Protein AF-A0A9N9HZY5-F1 (afdb_monomer_lite)

Organism: NCBI:txid60492

Sequence (186 aa):
MAAKTTESAATIAALHLKQPERAAEMYKKASDLYLANMSPDRAGEMLEKEPVNVDNAIELYMAACSLFEYEDRGRHAFVQSEESAIASALLDAFEQGDQDLLTQTVRKQTVIFLDNEIAKLARGLQVPGAISQLPTAQSNTSNNEDNYIIPYHVDEQRPLPPEPTEASTSTFAPNQTEIEDEDDIC

Structure (mmCIF, N/CA/C/O backbone):
data_AF-A0A9N9HZY5-F1
#
_entry.id   AF-A0A9N9HZY5-F1
#
loop_
_atom_site.group_PDB
_atom_site.id
_atom_site.type_symbol
_atom_site.label_atom_id
_atom_site.label_alt_id
_atom_site.label_comp_id
_atom_site.label_asym_id
_atom_site.label_entity_id
_atom_site.label_seq_id
_atom_site.pdbx_PDB_ins_code
_atom_site.Cartn_x
_atom_site.Cartn_y
_atom_site.Cartn_z
_atom_site.occupancy
_atom_site.B_iso_or_equiv
_atom_site.auth_seq_id
_atom_site.auth_comp_id
_atom_site.auth_asym_id
_atom_site.auth_atom_id
_atom_site.pdbx_PDB_model_num
ATOM 1 N N . MET A 1 1 ? 22.474 20.157 -28.950 1.00 63.72 1 MET A N 1
ATOM 2 C CA . MET A 1 1 ? 22.630 19.611 -30.324 1.00 63.72 1 MET A CA 1
ATOM 3 C C . MET A 1 1 ? 23.202 18.192 -30.348 1.00 63.72 1 MET A C 1
ATOM 5 O O . MET A 1 1 ? 22.844 17.459 -31.258 1.00 63.72 1 MET A O 1
ATOM 9 N N . ALA A 1 2 ? 23.987 17.773 -29.345 1.00 80.12 2 ALA A N 1
ATOM 10 C CA . ALA A 1 2 ? 24.558 16.423 -29.269 1.00 80.12 2 ALA A CA 1
ATOM 11 C C . ALA A 1 2 ? 23.519 15.275 -29.295 1.00 80.12 2 ALA A C 1
ATOM 13 O O . ALA A 1 2 ? 23.706 14.319 -30.039 1.00 80.12 2 ALA A O 1
ATOM 14 N N . ALA A 1 3 ? 22.397 15.394 -28.568 1.00 84.94 3 ALA A N 1
ATOM 15 C CA . ALA A 1 3 ? 21.362 14.346 -28.510 1.00 84.94 3 ALA A CA 1
ATOM 16 C C . ALA A 1 3 ? 20.720 14.040 -29.881 1.00 84.94 3 ALA A C 1
ATOM 18 O O . ALA A 1 3 ? 20.566 12.888 -30.277 1.00 84.94 3 ALA A O 1
ATOM 19 N N . LYS A 1 4 ? 20.425 15.087 -30.664 1.00 88.19 4 LYS A N 1
ATOM 20 C CA . LYS A 1 4 ? 19.864 14.944 -32.018 1.00 88.19 4 LYS A CA 1
ATOM 21 C C . LYS A 1 4 ? 20.856 14.320 -32.999 1.00 88.19 4 LYS A C 1
ATOM 23 O O . LYS A 1 4 ? 20.458 13.572 -33.884 1.00 88.19 4 LYS A O 1
ATOM 28 N N . THR A 1 5 ? 22.149 14.623 -32.860 1.00 91.94 5 THR A N 1
ATOM 29 C CA . THR A 1 5 ? 23.187 14.023 -33.712 1.00 91.94 5 THR A CA 1
ATOM 30 C C . THR A 1 5 ? 23.442 12.558 -33.372 1.00 91.94 5 THR A C 1
ATOM 32 O O . THR A 1 5 ? 23.719 11.767 -34.266 1.00 91.94 5 THR A O 1
ATOM 35 N N . THR A 1 6 ? 23.327 12.171 -32.098 1.00 90.81 6 THR A N 1
ATOM 36 C CA . THR A 1 6 ? 23.421 10.760 -31.698 1.00 90.81 6 THR A CA 1
ATOM 37 C C . THR A 1 6 ? 22.196 9.972 -32.150 1.00 90.81 6 THR A C 1
ATOM 39 O O . THR A 1 6 ? 22.348 8.858 -32.633 1.00 90.81 6 THR A O 1
ATOM 42 N N . GLU A 1 7 ? 21.004 10.571 -32.098 1.00 89.06 7 GLU A N 1
ATOM 43 C CA . GLU A 1 7 ? 19.773 9.993 -32.655 1.00 89.06 7 GLU A CA 1
ATOM 44 C C . GLU A 1 7 ? 19.878 9.762 -34.174 1.00 89.06 7 GLU A C 1
ATOM 46 O O . GLU A 1 7 ? 19.563 8.676 -34.670 1.00 89.06 7 GLU A O 1
ATOM 51 N N . SER A 1 8 ? 20.368 10.746 -34.936 1.00 90.88 8 SER A N 1
ATOM 52 C CA . SER A 1 8 ? 20.549 10.571 -36.382 1.00 90.88 8 SER A CA 1
ATOM 53 C C . SER A 1 8 ? 21.623 9.524 -36.705 1.00 90.88 8 SER A C 1
ATOM 55 O O . SER A 1 8 ? 21.445 8.722 -37.618 1.00 90.88 8 SER A O 1
ATOM 57 N N . ALA A 1 9 ? 22.702 9.453 -35.923 1.00 88.62 9 ALA A N 1
ATOM 58 C CA . ALA A 1 9 ? 23.701 8.397 -36.060 1.00 88.62 9 ALA A CA 1
ATOM 59 C C . ALA A 1 9 ? 23.121 7.004 -35.746 1.00 88.62 9 ALA A C 1
ATOM 61 O O . ALA A 1 9 ? 23.392 6.052 -36.483 1.00 88.62 9 ALA A O 1
ATOM 62 N N . ALA A 1 10 ? 22.278 6.893 -34.713 1.00 87.38 10 ALA A N 1
ATOM 63 C CA . ALA A 1 10 ? 21.588 5.658 -34.343 1.00 87.38 10 ALA A CA 1
ATOM 64 C C . ALA A 1 10 ? 20.668 5.162 -35.468 1.00 87.38 10 ALA A C 1
ATOM 66 O O . ALA A 1 10 ? 20.763 4.004 -35.877 1.00 87.38 10 ALA A O 1
ATOM 67 N N . THR A 1 11 ? 19.856 6.052 -36.051 1.00 88.25 11 THR A N 1
ATOM 68 C CA . THR A 1 11 ? 18.973 5.704 -37.184 1.00 88.25 11 THR A CA 1
ATOM 69 C C . THR A 1 11 ? 19.750 5.246 -38.422 1.00 88.25 11 THR A C 1
ATOM 71 O O . THR A 1 11 ? 19.358 4.273 -39.066 1.00 88.25 11 THR A O 1
ATOM 74 N N . ILE A 1 12 ? 20.885 5.882 -38.737 1.00 89.75 12 ILE A N 1
ATOM 75 C CA . ILE A 1 12 ? 21.756 5.461 -39.847 1.00 89.75 12 ILE A CA 1
ATOM 76 C C . ILE A 1 12 ? 22.362 4.078 -39.570 1.00 89.75 12 ILE A C 1
ATOM 78 O O . ILE A 1 12 ? 22.398 3.234 -40.468 1.00 89.75 12 ILE A O 1
ATOM 82 N N . ALA A 1 13 ? 22.811 3.816 -38.340 1.00 85.69 13 ALA A N 1
ATOM 83 C CA . ALA A 1 13 ? 23.369 2.517 -37.973 1.00 85.69 13 ALA A CA 1
ATOM 84 C C . ALA A 1 13 ? 22.329 1.388 -38.026 1.00 85.69 13 ALA A C 1
ATOM 86 O O . ALA A 1 13 ? 22.621 0.311 -38.557 1.00 85.69 13 ALA A O 1
ATOM 87 N N . ALA A 1 14 ? 21.110 1.660 -37.551 1.00 83.44 14 ALA A N 1
ATOM 88 C CA . ALA A 1 14 ? 20.002 0.713 -37.572 1.00 83.44 14 ALA A CA 1
ATOM 89 C C . ALA A 1 14 ? 19.552 0.385 -39.005 1.00 83.44 14 ALA A C 1
ATOM 91 O O . ALA A 1 14 ? 19.456 -0.785 -39.371 1.00 83.44 14 ALA A O 1
ATOM 92 N N . LEU A 1 15 ? 19.302 1.411 -39.830 1.00 83.69 15 LEU A N 1
ATOM 93 C CA . LEU A 1 15 ? 18.656 1.244 -41.138 1.00 83.69 15 LEU A CA 1
ATOM 94 C C . LEU A 1 15 ? 19.642 1.022 -42.288 1.00 83.69 15 LEU A C 1
ATOM 96 O O . LEU A 1 15 ? 19.413 0.165 -43.140 1.00 83.69 15 LEU A O 1
ATOM 100 N N . HIS A 1 16 ? 20.731 1.791 -42.342 1.00 82.81 16 HIS A N 1
ATOM 101 C CA . HIS A 1 16 ? 21.639 1.785 -43.494 1.00 82.81 16 HIS A CA 1
ATOM 102 C C . HIS A 1 16 ? 22.832 0.852 -43.305 1.00 82.81 16 HIS A C 1
ATOM 104 O O . HIS A 1 16 ? 23.290 0.247 -44.272 1.00 82.81 16 HIS A O 1
ATOM 1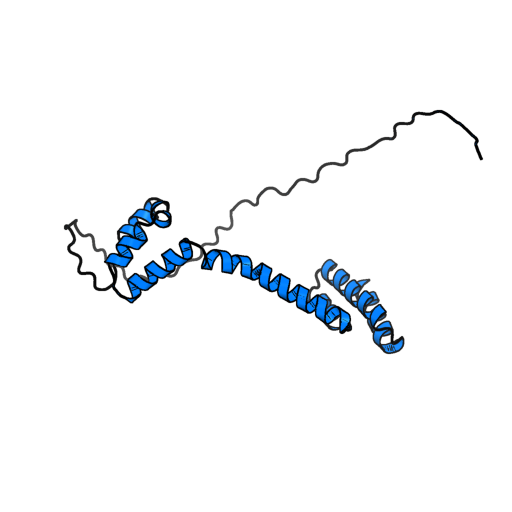10 N N . LEU A 1 17 ? 23.328 0.712 -42.072 1.00 84.19 17 LEU A N 1
ATOM 111 C CA . LEU A 1 17 ? 24.497 -0.125 -41.782 1.00 84.19 17 LEU A CA 1
ATOM 112 C C . LEU A 1 17 ? 24.131 -1.543 -41.328 1.00 84.19 17 LEU A C 1
ATOM 114 O O . LEU A 1 17 ? 25.027 -2.376 -41.223 1.00 84.19 17 LEU A O 1
ATOM 118 N N . LYS A 1 18 ? 22.840 -1.830 -41.089 1.00 81.56 18 LYS A N 1
ATOM 119 C CA . LYS A 1 18 ? 22.339 -3.120 -40.573 1.00 81.56 18 LYS A CA 1
ATOM 120 C C . LYS A 1 18 ? 23.093 -3.590 -39.322 1.00 81.56 18 LYS A C 1
ATOM 122 O O . LYS A 1 18 ? 23.330 -4.782 -39.145 1.00 81.56 18 LYS A O 1
ATOM 127 N N . GLN A 1 19 ? 23.482 -2.649 -38.464 1.00 83.94 19 GLN A N 1
ATOM 128 C CA . GLN A 1 19 ? 24.171 -2.914 -37.200 1.00 83.94 19 GLN A CA 1
ATOM 129 C C . GLN A 1 19 ? 23.226 -2.567 -36.042 1.00 83.94 19 GLN A C 1
ATOM 131 O O . GLN A 1 19 ? 23.363 -1.495 -35.449 1.00 83.94 19 GLN A O 1
ATOM 136 N N . PRO A 1 20 ? 22.243 -3.435 -35.731 1.00 78.31 20 PRO A N 1
ATOM 137 C CA . PRO A 1 20 ? 21.247 -3.151 -34.701 1.00 78.31 20 PRO A CA 1
ATOM 138 C C . PRO A 1 20 ? 21.877 -3.028 -33.309 1.00 78.31 20 PRO A C 1
ATOM 140 O O . PRO A 1 20 ? 21.515 -2.136 -32.556 1.00 78.31 20 PRO A O 1
ATOM 143 N N . GLU A 1 21 ? 22.886 -3.839 -32.994 1.00 81.12 21 GLU A N 1
ATOM 144 C CA . GLU A 1 21 ? 23.583 -3.799 -31.702 1.00 81.12 21 GLU A CA 1
ATOM 145 C C . GLU A 1 21 ? 24.270 -2.445 -31.456 1.00 81.12 21 GLU A C 1
ATOM 147 O O . GLU A 1 21 ? 24.091 -1.811 -30.419 1.00 81.12 21 GLU A O 1
ATOM 152 N N . ARG A 1 22 ? 24.971 -1.927 -32.469 1.00 83.62 22 ARG A N 1
ATOM 153 C CA . ARG A 1 22 ? 25.604 -0.604 -32.403 1.00 83.62 22 ARG A CA 1
ATOM 154 C C . ARG A 1 22 ? 24.580 0.533 -32.381 1.00 83.62 22 ARG A C 1
ATOM 156 O O . ARG A 1 22 ? 24.852 1.602 -31.838 1.00 83.62 22 ARG A O 1
ATOM 163 N N . ALA A 1 23 ? 23.409 0.326 -32.982 1.00 83.94 23 ALA A N 1
ATOM 164 C CA . ALA A 1 23 ? 22.312 1.278 -32.900 1.00 83.94 23 ALA A CA 1
ATOM 165 C C . ALA A 1 23 ? 21.699 1.321 -31.493 1.00 83.94 23 ALA A C 1
ATOM 167 O O . ALA A 1 23 ? 21.413 2.417 -31.022 1.00 83.94 23 ALA A O 1
ATOM 168 N N . ALA A 1 24 ? 21.569 0.179 -30.805 1.00 82.94 24 ALA A N 1
ATOM 169 C CA . ALA A 1 24 ? 21.079 0.104 -29.425 1.00 82.94 24 ALA A CA 1
ATOM 170 C C . ALA A 1 24 ? 21.912 0.973 -28.478 1.00 82.94 24 ALA A C 1
ATOM 172 O O . ALA A 1 24 ? 21.379 1.833 -27.779 1.00 82.94 24 ALA A O 1
ATOM 173 N N . GLU A 1 25 ? 23.238 0.830 -28.540 1.00 84.50 25 GLU A N 1
ATOM 174 C CA . GLU A 1 25 ? 24.161 1.629 -27.730 1.00 84.50 25 GLU A CA 1
ATOM 175 C C . GLU A 1 25 ? 24.014 3.135 -28.017 1.00 84.50 25 GLU A C 1
ATOM 177 O O . GLU A 1 25 ? 24.009 3.963 -27.102 1.00 84.50 25 GLU A O 1
ATOM 182 N N . MET A 1 26 ? 23.837 3.511 -29.288 1.00 88.12 26 MET A N 1
ATOM 183 C CA . MET A 1 26 ? 23.637 4.910 -29.669 1.00 88.12 26 MET A CA 1
ATOM 184 C C . MET A 1 26 ? 22.262 5.461 -29.267 1.00 88.12 26 MET A C 1
ATOM 186 O O . MET A 1 26 ? 22.186 6.633 -28.894 1.00 88.12 26 MET A O 1
ATOM 190 N N . TYR A 1 27 ? 21.202 4.649 -29.289 1.00 89.69 27 TYR A N 1
ATOM 191 C CA . TYR A 1 27 ? 19.874 5.032 -28.798 1.00 89.69 27 TYR A CA 1
ATOM 192 C C . TYR A 1 27 ? 19.860 5.220 -27.281 1.00 89.69 27 TYR A C 1
ATOM 194 O O . TYR A 1 27 ? 19.360 6.240 -26.804 1.00 89.69 27 TYR A O 1
ATOM 202 N N . LYS A 1 28 ? 20.505 4.321 -26.531 1.00 87.94 28 LYS A N 1
ATOM 203 C CA . LYS A 1 28 ? 20.687 4.460 -25.082 1.00 87.94 28 LYS A CA 1
ATOM 204 C C . LYS A 1 28 ? 21.456 5.736 -24.734 1.00 87.94 28 LYS A C 1
ATOM 206 O O . LYS A 1 28 ? 20.998 6.549 -23.937 1.00 87.94 28 LYS A O 1
ATOM 211 N N . LYS A 1 29 ? 22.562 5.995 -25.436 1.00 90.06 29 LYS A N 1
ATOM 212 C CA . LYS A 1 29 ? 23.344 7.228 -25.265 1.00 90.06 29 LYS A CA 1
ATOM 213 C C . LYS A 1 29 ? 22.559 8.491 -25.635 1.00 90.06 29 LYS A C 1
ATOM 215 O O . LYS A 1 29 ? 22.721 9.526 -24.992 1.00 90.06 29 LYS A O 1
ATOM 220 N N . ALA A 1 30 ? 21.719 8.437 -26.670 1.00 89.06 30 ALA A N 1
ATOM 221 C CA . ALA A 1 30 ? 20.833 9.545 -27.018 1.00 89.06 30 ALA A CA 1
ATOM 222 C C . ALA A 1 30 ? 19.778 9.784 -25.924 1.00 89.06 30 ALA A C 1
ATOM 224 O O . ALA A 1 30 ? 19.519 10.941 -25.593 1.00 89.06 30 ALA A O 1
ATOM 225 N N . SER A 1 31 ? 19.228 8.717 -25.333 1.00 86.12 31 SER A N 1
ATOM 226 C CA . SER A 1 31 ? 18.301 8.780 -24.197 1.00 86.12 31 SER A CA 1
ATOM 227 C C . SER A 1 31 ? 18.927 9.480 -22.986 1.00 86.12 31 SER A C 1
ATOM 229 O O . SER A 1 31 ? 18.376 10.473 -22.510 1.00 86.12 31 SER A O 1
ATOM 231 N N . ASP A 1 32 ? 20.135 9.080 -22.577 1.00 89.69 32 ASP A N 1
ATOM 232 C CA . ASP A 1 32 ? 20.859 9.707 -21.460 1.00 89.69 32 ASP A CA 1
ATOM 233 C C . ASP A 1 32 ? 21.106 11.205 -21.703 1.00 89.69 32 ASP A C 1
ATOM 235 O O . ASP A 1 32 ? 20.939 12.043 -20.814 1.00 89.69 32 ASP A O 1
ATOM 239 N N . LEU A 1 33 ? 21.449 11.573 -22.944 1.00 90.38 33 LEU A N 1
ATOM 240 C CA . LEU A 1 33 ? 21.617 12.972 -23.338 1.00 90.38 33 LEU A CA 1
ATOM 241 C C . LEU A 1 33 ? 20.293 13.749 -23.338 1.00 90.38 33 LEU A C 1
ATOM 243 O O . LEU A 1 33 ? 20.311 14.960 -23.118 1.00 90.38 33 LEU A O 1
ATOM 247 N N . TYR A 1 34 ? 19.156 13.108 -23.605 1.00 91.38 34 TYR A N 1
ATOM 248 C CA . TYR A 1 34 ? 17.842 13.746 -23.513 1.00 91.38 34 TYR A CA 1
ATOM 249 C C . TYR A 1 34 ? 17.378 13.905 -22.061 1.00 91.38 34 TYR A C 1
ATOM 251 O O . TYR A 1 34 ? 16.853 14.968 -21.724 1.00 91.38 34 TYR A O 1
ATOM 259 N N . LEU A 1 35 ? 17.664 12.936 -21.186 1.00 88.06 35 LEU A N 1
ATOM 260 C CA . LEU A 1 35 ? 17.449 13.056 -19.740 1.00 88.06 35 LEU A CA 1
ATOM 261 C C . LEU A 1 35 ? 18.284 14.197 -19.145 1.00 88.06 35 LEU A C 1
ATOM 263 O O . LEU A 1 35 ? 17.743 15.060 -18.455 1.00 88.06 35 LEU A O 1
ATOM 267 N N . ALA A 1 36 ? 19.571 14.275 -19.498 1.00 88.50 36 ALA A N 1
ATOM 268 C CA . ALA A 1 36 ? 20.461 15.358 -19.067 1.00 88.50 36 ALA A CA 1
ATOM 269 C C . ALA A 1 36 ? 20.025 16.744 -19.583 1.00 88.50 36 ALA A C 1
ATOM 271 O O . ALA A 1 36 ? 20.311 17.761 -18.956 1.00 88.50 36 ALA A O 1
ATOM 272 N N . ASN A 1 37 ? 19.312 16.794 -20.712 1.00 88.25 37 ASN A N 1
ATOM 273 C CA . ASN A 1 37 ? 18.770 18.025 -21.294 1.00 88.25 37 ASN A CA 1
ATOM 274 C C . ASN A 1 37 ? 17.302 18.292 -20.899 1.00 88.25 37 ASN A C 1
ATOM 276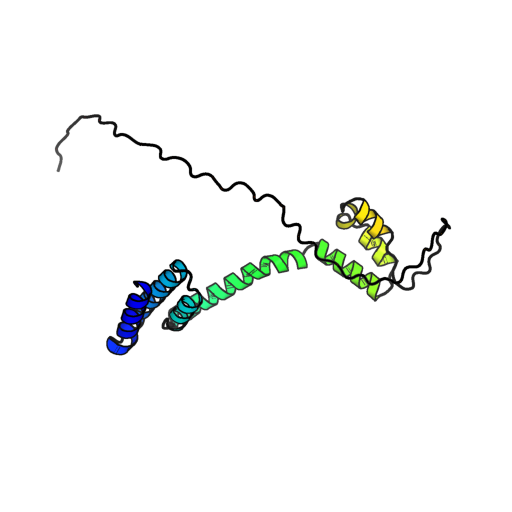 O O . ASN A 1 37 ? 16.643 19.092 -21.563 1.00 88.25 37 ASN A O 1
ATOM 280 N N . MET A 1 38 ? 16.785 17.640 -19.848 1.00 82.94 38 MET A N 1
ATOM 281 C CA . MET A 1 38 ? 15.415 17.814 -19.333 1.00 82.94 38 MET A CA 1
ATOM 282 C C . MET A 1 38 ? 14.305 17.542 -20.369 1.00 82.94 38 MET A C 1
ATOM 284 O O . MET A 1 38 ? 13.264 18.195 -20.368 1.00 82.94 38 MET A O 1
ATOM 288 N N . SER A 1 39 ? 14.507 16.569 -21.263 1.00 86.88 39 SER A N 1
ATOM 289 C CA . SER A 1 39 ? 13.499 16.125 -22.237 1.00 86.88 39 SER A CA 1
ATOM 290 C C . SER A 1 39 ? 13.201 14.625 -22.075 1.00 86.88 39 SER A C 1
ATOM 292 O O . SER A 1 39 ? 13.645 13.813 -22.891 1.00 86.88 39 SER A O 1
ATOM 294 N N . PRO A 1 40 ? 12.459 14.231 -21.022 1.00 83.94 40 PRO A N 1
ATOM 295 C CA . PRO A 1 40 ? 12.172 12.824 -20.730 1.00 83.94 40 PRO A CA 1
ATOM 296 C C . PRO A 1 40 ? 11.306 12.154 -21.807 1.00 83.94 40 PRO A C 1
ATOM 298 O O . PRO A 1 40 ? 11.523 10.987 -22.118 1.00 83.94 40 PRO A O 1
ATOM 301 N N . ASP A 1 41 ? 10.401 12.897 -22.452 1.00 86.94 41 ASP A N 1
ATOM 302 C CA . ASP A 1 41 ? 9.541 12.358 -23.517 1.00 86.94 41 ASP A CA 1
ATOM 303 C C . ASP A 1 41 ? 10.363 11.860 -24.716 1.00 86.94 41 ASP A C 1
ATOM 305 O O . ASP A 1 41 ? 10.124 10.781 -25.258 1.00 86.94 41 ASP A O 1
ATOM 309 N N . ARG A 1 42 ? 11.391 12.626 -25.111 1.00 87.00 42 ARG A N 1
ATOM 310 C CA . ARG A 1 42 ? 12.307 12.233 -26.191 1.00 87.00 42 ARG A CA 1
ATOM 311 C C . ARG A 1 42 ? 13.238 11.104 -25.776 1.00 87.00 42 ARG A C 1
ATOM 313 O O . ARG A 1 42 ? 13.587 10.291 -26.624 1.00 87.00 42 ARG A O 1
ATOM 320 N N . ALA A 1 43 ? 13.617 11.034 -24.502 1.00 85.12 43 ALA A N 1
ATOM 321 C CA . ALA A 1 43 ? 14.398 9.921 -23.974 1.00 85.12 43 ALA A CA 1
ATOM 322 C C . ALA A 1 43 ? 13.621 8.596 -24.071 1.00 85.12 43 ALA A C 1
ATOM 324 O O . ALA A 1 43 ? 14.155 7.608 -24.576 1.00 85.12 43 ALA A O 1
ATOM 325 N N . GLY A 1 44 ? 12.336 8.603 -23.696 1.00 82.56 44 GLY A N 1
ATOM 326 C CA . GLY A 1 44 ? 11.445 7.449 -23.841 1.00 82.56 44 GLY A CA 1
ATOM 327 C C . GLY A 1 44 ? 11.313 6.977 -25.291 1.00 82.56 44 GLY A C 1
ATOM 328 O O . GLY A 1 44 ? 11.479 5.792 -25.567 1.00 82.56 44 GLY A O 1
ATOM 329 N N . GLU A 1 45 ? 11.130 7.907 -26.235 1.00 85.50 45 GLU A N 1
ATOM 330 C CA . GLU A 1 45 ? 11.062 7.588 -27.672 1.00 85.50 45 GLU A CA 1
ATOM 331 C C . GLU A 1 45 ? 12.359 6.937 -28.197 1.00 85.50 45 GLU A C 1
ATOM 333 O O . GLU A 1 45 ? 12.323 6.121 -29.118 1.00 85.50 45 GLU A O 1
ATOM 338 N N . MET A 1 46 ? 13.525 7.294 -27.643 1.00 85.00 46 MET A N 1
ATOM 339 C CA . MET A 1 46 ? 14.799 6.672 -28.026 1.00 85.00 46 MET A CA 1
ATOM 340 C C . MET A 1 46 ? 14.956 5.265 -27.446 1.00 85.00 46 MET A C 1
ATOM 342 O O . MET A 1 46 ? 15.473 4.397 -28.142 1.00 85.00 46 MET A O 1
ATOM 346 N N . LEU A 1 47 ? 14.491 5.029 -26.214 1.00 82.56 47 LEU A N 1
ATOM 347 C CA . LEU A 1 47 ? 14.509 3.698 -25.593 1.00 82.56 47 LEU A CA 1
ATOM 348 C C . LEU A 1 47 ? 13.529 2.732 -26.270 1.00 82.56 47 LEU A C 1
ATOM 350 O O . LEU A 1 47 ? 13.843 1.559 -26.420 1.00 82.56 47 LEU A O 1
ATOM 354 N N . GLU A 1 48 ? 12.382 3.212 -26.756 1.00 83.06 48 GLU A N 1
ATOM 355 C CA . GLU A 1 48 ? 11.446 2.386 -27.539 1.00 83.06 48 GLU A CA 1
ATOM 356 C C . GLU A 1 48 ? 12.057 1.918 -28.872 1.00 83.06 48 GLU A C 1
ATOM 358 O O . GLU A 1 48 ? 11.756 0.833 -29.370 1.00 83.06 48 GLU A O 1
ATOM 363 N N . LYS A 1 49 ? 12.949 2.732 -29.448 1.00 82.88 49 LYS A N 1
ATOM 364 C CA . LYS A 1 49 ? 13.678 2.421 -30.686 1.00 82.88 49 LYS A CA 1
ATOM 365 C C . LYS A 1 49 ? 14.887 1.511 -30.461 1.00 82.88 49 LYS A C 1
ATOM 367 O O . LYS A 1 49 ? 15.507 1.094 -31.443 1.00 82.88 49 LYS A O 1
ATOM 372 N N . GLU A 1 50 ? 15.235 1.206 -29.210 1.00 79.56 50 GLU A N 1
ATOM 373 C CA . GLU A 1 50 ? 16.292 0.254 -28.892 1.00 79.56 50 GLU A CA 1
ATOM 374 C C . GLU A 1 50 ? 15.886 -1.138 -29.411 1.00 79.56 50 GLU A C 1
ATOM 376 O O . GLU A 1 50 ? 14.826 -1.654 -29.050 1.00 79.56 50 GLU A O 1
ATOM 381 N N . PRO A 1 51 ? 16.684 -1.769 -30.290 1.00 72.06 51 PRO A N 1
ATOM 382 C CA . PRO A 1 51 ? 16.370 -3.102 -30.766 1.00 72.06 51 PRO A CA 1
ATOM 383 C C . PRO A 1 51 ? 16.478 -4.083 -29.598 1.00 72.06 51 PRO A C 1
ATOM 385 O O . PRO A 1 51 ? 17.567 -4.386 -29.114 1.00 72.06 51 PRO A O 1
ATOM 388 N N . VAL A 1 52 ? 15.325 -4.582 -29.160 1.00 68.25 52 VAL A N 1
ATOM 389 C CA . VAL A 1 52 ? 15.219 -5.555 -28.073 1.00 68.25 52 VAL A CA 1
ATOM 390 C C . VAL A 1 52 ? 15.856 -6.868 -28.527 1.00 68.25 52 VAL A C 1
ATOM 392 O O . VAL A 1 52 ? 15.289 -7.609 -29.331 1.00 68.25 52 VAL A O 1
ATOM 395 N N . ASN A 1 53 ? 17.060 -7.149 -28.030 1.00 68.50 53 ASN A N 1
ATOM 396 C CA . ASN A 1 53 ? 17.677 -8.460 -28.173 1.00 68.50 53 ASN A CA 1
ATOM 397 C C . ASN A 1 53 ? 16.913 -9.455 -27.281 1.00 68.50 53 ASN A C 1
ATOM 399 O O . ASN A 1 53 ? 16.676 -9.176 -26.107 1.00 68.50 53 ASN A O 1
ATOM 403 N N . VAL A 1 54 ? 16.532 -10.610 -27.831 1.00 70.88 54 VAL A N 1
ATOM 404 C CA . VAL A 1 54 ? 15.869 -11.695 -27.087 1.00 70.88 54 VAL A CA 1
ATOM 405 C C . VAL A 1 54 ? 16.718 -12.144 -25.892 1.00 70.88 54 VAL A C 1
ATOM 407 O O . VAL A 1 54 ? 16.161 -12.444 -24.837 1.00 70.88 54 VAL A O 1
ATOM 410 N N . ASP A 1 55 ? 18.045 -12.101 -26.021 1.00 69.69 55 ASP A N 1
ATOM 411 C CA . ASP A 1 55 ? 18.979 -12.425 -24.939 1.00 69.69 55 ASP A CA 1
ATOM 412 C C . ASP A 1 55 ? 18.858 -11.425 -23.770 1.00 69.69 55 ASP A C 1
ATOM 414 O O . ASP A 1 55 ? 18.835 -11.822 -22.606 1.00 69.69 55 ASP A O 1
ATOM 418 N N . ASN A 1 56 ? 18.647 -10.138 -24.072 1.00 73.00 56 ASN A N 1
ATOM 419 C CA . ASN A 1 56 ? 18.453 -9.079 -23.071 1.00 73.00 56 ASN A CA 1
ATOM 420 C C . ASN A 1 56 ? 17.008 -9.007 -22.556 1.00 73.00 56 ASN A C 1
ATOM 422 O O . ASN A 1 56 ? 16.755 -8.426 -21.502 1.00 73.00 56 ASN A O 1
ATOM 426 N N . ALA A 1 57 ? 16.040 -9.575 -23.280 1.00 75.31 57 ALA A N 1
ATOM 427 C CA . ALA A 1 57 ? 14.634 -9.554 -22.885 1.00 75.31 57 ALA A CA 1
ATOM 428 C C . ALA A 1 57 ? 14.403 -10.323 -21.576 1.00 75.31 57 ALA A C 1
ATOM 430 O O . ALA A 1 57 ? 13.591 -9.903 -20.753 1.00 75.31 57 ALA A O 1
ATOM 431 N N . ILE A 1 58 ? 15.144 -11.417 -21.361 1.00 81.31 58 ILE A N 1
ATOM 432 C CA . ILE A 1 58 ? 15.087 -12.188 -20.113 1.00 81.31 58 ILE A CA 1
ATOM 433 C C . ILE A 1 58 ? 15.643 -11.351 -18.956 1.00 81.31 58 ILE A C 1
ATOM 435 O O . ILE A 1 58 ? 15.017 -11.287 -17.901 1.00 81.31 58 ILE A O 1
ATOM 439 N N . GLU A 1 59 ? 16.768 -10.660 -19.151 1.00 82.56 59 GLU A N 1
ATOM 440 C CA . GLU A 1 59 ? 17.349 -9.775 -18.133 1.00 82.56 59 GLU A CA 1
ATOM 441 C C . GLU A 1 59 ? 16.434 -8.593 -17.802 1.00 82.56 59 GLU A C 1
ATOM 443 O O . GLU A 1 59 ? 16.201 -8.317 -16.628 1.00 82.56 59 GLU A O 1
ATOM 448 N N . LEU A 1 60 ? 15.851 -7.945 -18.814 1.00 81.06 60 LEU A N 1
ATOM 449 C CA . LEU A 1 60 ? 14.871 -6.868 -18.641 1.00 81.06 60 LEU A CA 1
ATOM 450 C C . LEU A 1 60 ? 13.612 -7.351 -17.913 1.00 81.06 60 LEU A C 1
ATOM 452 O O . LEU A 1 60 ? 13.114 -6.655 -17.030 1.00 81.06 60 LEU A O 1
ATOM 456 N N . TYR A 1 61 ? 13.117 -8.549 -18.236 1.00 83.00 61 TYR A N 1
ATOM 457 C CA . TYR A 1 61 ? 11.979 -9.152 -17.545 1.00 83.00 61 TYR A CA 1
ATOM 458 C C . TYR A 1 61 ? 12.308 -9.470 -16.082 1.00 83.00 61 TYR A C 1
ATOM 460 O O . TYR A 1 61 ? 11.548 -9.099 -15.193 1.00 83.00 61 TYR A O 1
ATOM 468 N N . MET A 1 62 ? 13.464 -10.082 -15.805 1.00 87.62 62 MET A N 1
ATOM 469 C CA . MET A 1 62 ? 13.911 -10.355 -14.434 1.00 87.62 62 MET A CA 1
ATOM 470 C C . MET A 1 62 ? 14.140 -9.064 -13.639 1.00 87.62 62 MET A C 1
ATOM 472 O O . MET A 1 62 ? 13.742 -8.986 -12.477 1.00 87.62 62 MET A O 1
ATOM 476 N N . ALA A 1 63 ? 14.724 -8.034 -14.259 1.00 85.56 63 ALA A N 1
ATOM 477 C CA . ALA A 1 63 ? 14.890 -6.717 -13.655 1.00 85.56 63 ALA A CA 1
ATOM 478 C C . ALA A 1 63 ? 13.527 -6.098 -13.313 1.00 85.56 63 ALA A C 1
ATOM 480 O O . ALA A 1 63 ? 13.327 -5.657 -12.181 1.00 85.56 63 ALA A O 1
ATOM 481 N N . ALA A 1 64 ? 12.562 -6.150 -14.235 1.00 82.88 64 ALA A N 1
ATOM 482 C CA . ALA A 1 64 ? 11.198 -5.688 -13.996 1.00 82.88 64 ALA A CA 1
ATOM 483 C C . ALA A 1 64 ? 10.506 -6.469 -12.864 1.00 82.88 64 ALA A C 1
ATOM 485 O O . ALA A 1 64 ? 9.909 -5.854 -11.982 1.00 82.88 64 ALA A O 1
ATOM 486 N N . CYS A 1 65 ? 10.633 -7.800 -12.831 1.00 85.44 65 CYS A N 1
ATOM 487 C CA . CYS A 1 65 ? 10.124 -8.624 -11.732 1.00 85.44 65 CYS A CA 1
ATOM 488 C C . CYS A 1 65 ? 10.755 -8.231 -10.391 1.00 85.44 65 CYS A C 1
ATOM 490 O O . CYS A 1 65 ? 10.043 -8.081 -9.402 1.00 85.44 65 CYS A O 1
ATOM 492 N N . SER A 1 66 ? 12.070 -7.998 -10.353 1.00 84.19 66 SER A N 1
ATOM 493 C CA . SER A 1 66 ? 12.758 -7.598 -9.122 1.00 84.19 66 SER A CA 1
ATOM 494 C C . SER A 1 66 ? 12.350 -6.203 -8.634 1.00 84.19 66 SER A C 1
ATOM 496 O O . SER A 1 66 ? 12.205 -5.999 -7.429 1.00 84.19 66 SER A O 1
ATOM 498 N N . LEU A 1 67 ? 12.111 -5.258 -9.551 1.00 78.31 67 LEU A N 1
ATOM 499 C CA . LEU A 1 67 ? 11.588 -3.928 -9.233 1.00 78.31 67 LEU A CA 1
ATOM 500 C C . LEU A 1 67 ? 10.161 -4.013 -8.689 1.00 78.31 67 LEU A C 1
ATOM 502 O O . LEU A 1 67 ? 9.868 -3.399 -7.667 1.00 78.31 67 LEU A O 1
ATOM 506 N N . PHE A 1 68 ? 9.307 -4.832 -9.306 1.00 77.38 68 PHE A N 1
ATOM 507 C CA . PHE A 1 68 ? 7.947 -5.066 -8.825 1.00 77.38 68 PHE A CA 1
ATOM 508 C C . PHE A 1 68 ? 7.942 -5.669 -7.414 1.00 77.38 68 PHE A C 1
ATOM 510 O O . PHE A 1 68 ? 7.272 -5.159 -6.520 1.00 77.38 68 PHE A O 1
ATOM 517 N N . GLU A 1 69 ? 8.749 -6.706 -7.174 1.00 75.12 69 GLU A N 1
ATOM 518 C CA . GLU A 1 69 ? 8.904 -7.283 -5.836 1.00 75.12 69 GLU A CA 1
ATOM 519 C C . GLU A 1 69 ? 9.444 -6.266 -4.825 1.00 75.12 69 GLU A C 1
ATOM 521 O O . GLU A 1 69 ? 9.058 -6.296 -3.657 1.00 75.12 69 GLU A O 1
ATOM 526 N N . TYR A 1 70 ? 10.339 -5.368 -5.240 1.00 71.25 70 TYR A N 1
ATOM 527 C CA . TYR A 1 70 ? 10.885 -4.332 -4.369 1.00 71.25 70 TYR A CA 1
ATOM 528 C C . TYR A 1 70 ? 9.837 -3.277 -3.990 1.00 71.25 70 TYR A C 1
ATOM 530 O O . TYR A 1 70 ? 9.738 -2.912 -2.818 1.00 71.25 70 TYR A O 1
ATOM 538 N N . GLU A 1 71 ? 9.027 -2.826 -4.947 1.00 67.44 71 GLU A N 1
ATOM 539 C CA . GLU A 1 71 ? 7.935 -1.879 -4.701 1.00 67.44 71 GLU A CA 1
ATOM 540 C C . GLU A 1 71 ? 6.835 -2.487 -3.815 1.00 67.44 71 GLU A C 1
ATOM 542 O O . GLU A 1 71 ? 6.307 -1.809 -2.928 1.00 67.44 71 GLU A O 1
ATOM 547 N N . ASP A 1 72 ? 6.534 -3.779 -3.977 1.00 65.69 72 ASP A N 1
ATOM 548 C CA . ASP A 1 72 ? 5.508 -4.458 -3.178 1.00 65.69 72 ASP A CA 1
ATOM 549 C C . ASP A 1 72 ? 5.995 -4.929 -1.801 1.00 65.69 72 ASP A C 1
ATOM 551 O O . ASP A 1 72 ? 5.175 -5.143 -0.906 1.00 65.69 72 ASP A O 1
ATOM 555 N N . ARG A 1 73 ? 7.311 -5.014 -1.552 1.00 64.50 73 ARG A N 1
ATOM 556 C CA . ARG A 1 73 ? 7.847 -5.332 -0.211 1.00 64.50 73 ARG A CA 1
ATOM 557 C C . ARG A 1 73 ? 7.341 -4.370 0.862 1.00 64.50 73 ARG A C 1
ATOM 559 O O . ARG A 1 73 ? 7.047 -4.812 1.971 1.00 64.50 73 ARG A O 1
ATOM 566 N N . GLY A 1 74 ? 7.189 -3.084 0.537 1.00 65.44 74 GLY A N 1
ATOM 567 C CA . GLY A 1 74 ? 6.616 -2.096 1.458 1.00 65.44 74 GLY A CA 1
ATOM 568 C C . GLY A 1 74 ? 5.142 -2.366 1.780 1.00 65.44 74 GLY A C 1
ATOM 569 O O . GLY A 1 74 ? 4.731 -2.253 2.935 1.00 65.44 74 GLY A O 1
ATOM 570 N N . ARG A 1 75 ? 4.352 -2.796 0.786 1.00 66.94 75 ARG A N 1
ATOM 571 C CA . ARG A 1 75 ? 2.945 -3.178 0.989 1.00 66.94 75 ARG A CA 1
ATOM 572 C C . ARG A 1 75 ? 2.810 -4.489 1.755 1.00 66.94 75 ARG A C 1
ATOM 574 O O . ARG A 1 75 ? 2.010 -4.568 2.685 1.00 66.94 75 ARG A O 1
ATOM 581 N N . HIS A 1 76 ? 3.604 -5.500 1.410 1.00 72.69 76 HIS A N 1
ATOM 582 C CA . HIS A 1 76 ? 3.586 -6.801 2.080 1.00 72.69 76 HIS A CA 1
ATOM 583 C C . HIS A 1 76 ? 3.979 -6.696 3.555 1.00 72.69 76 HIS A C 1
ATOM 585 O O . HIS A 1 76 ? 3.387 -7.382 4.387 1.00 72.69 76 HIS A O 1
ATOM 591 N N . ALA A 1 77 ? 4.918 -5.805 3.889 1.00 81.19 77 ALA A N 1
ATOM 592 C CA . ALA A 1 77 ? 5.323 -5.569 5.269 1.00 81.19 77 ALA A CA 1
ATOM 593 C C . ALA A 1 77 ? 4.157 -5.081 6.142 1.00 81.19 77 ALA A C 1
ATOM 595 O O . ALA A 1 77 ? 3.978 -5.602 7.238 1.00 81.19 77 ALA A O 1
ATOM 596 N N . PHE A 1 78 ? 3.337 -4.140 5.653 1.00 86.50 78 PHE A N 1
ATOM 597 C CA . PHE A 1 78 ? 2.156 -3.687 6.395 1.00 86.50 78 PHE A CA 1
ATOM 598 C C . PHE A 1 78 ? 1.097 -4.785 6.493 1.00 86.50 78 PHE A C 1
ATOM 600 O O . PHE A 1 78 ? 0.590 -5.044 7.574 1.00 86.50 78 PHE A O 1
ATOM 607 N N . VAL A 1 79 ? 0.786 -5.478 5.393 1.00 87.88 79 VAL A N 1
ATOM 608 C CA . VAL A 1 79 ? -0.258 -6.520 5.394 1.00 87.88 79 VAL A CA 1
ATOM 609 C C . VAL A 1 79 ? 0.035 -7.625 6.418 1.00 87.88 79 VAL A C 1
ATOM 611 O O . VAL A 1 79 ? -0.895 -8.124 7.049 1.00 87.88 79 VAL A O 1
ATOM 614 N N . GLN A 1 80 ? 1.311 -7.973 6.614 1.00 87.38 80 GLN A N 1
ATOM 615 C CA . GLN A 1 80 ? 1.762 -8.980 7.584 1.00 87.38 80 GLN A CA 1
ATOM 616 C C . GLN A 1 80 ? 1.985 -8.432 9.003 1.00 87.38 80 GLN A C 1
ATOM 618 O O . GLN A 1 80 ? 2.345 -9.197 9.900 1.00 87.38 80 GLN A O 1
ATOM 623 N N . SER A 1 81 ? 1.814 -7.127 9.216 1.00 92.94 81 SER A N 1
ATOM 624 C CA . SER A 1 81 ? 2.079 -6.487 10.498 1.00 92.94 81 SER A CA 1
ATOM 625 C C . SER A 1 81 ? 0.924 -6.665 11.488 1.00 92.94 81 SER A C 1
ATOM 627 O O . SER A 1 81 ? -0.215 -6.981 11.126 1.00 92.94 81 SER A O 1
ATOM 629 N N . GLU A 1 82 ? 1.213 -6.443 12.771 1.00 93.06 82 GLU A N 1
ATOM 630 C CA . GLU A 1 82 ? 0.191 -6.492 13.818 1.00 93.06 82 GLU A CA 1
ATOM 631 C C . GLU A 1 82 ? -0.847 -5.372 13.636 1.00 93.06 82 GLU A C 1
ATOM 633 O O . GLU A 1 82 ? -2.036 -5.590 13.861 1.00 93.06 82 GLU A O 1
ATOM 638 N N . GLU A 1 83 ? -0.432 -4.198 13.156 1.00 94.12 83 GLU A N 1
ATOM 639 C CA . GLU A 1 83 ? -1.307 -3.061 12.858 1.00 94.12 83 GLU A CA 1
ATOM 640 C C . GLU A 1 83 ? -2.386 -3.427 11.832 1.00 94.12 83 GLU A C 1
ATOM 642 O O . GLU A 1 83 ? -3.554 -3.103 12.042 1.00 94.12 83 GLU A O 1
ATOM 647 N N . SER A 1 84 ? -2.022 -4.146 10.764 1.00 94.69 84 SER A N 1
ATOM 648 C CA . SER A 1 84 ? -2.968 -4.635 9.749 1.00 94.69 84 SER A CA 1
ATOM 649 C C . SER A 1 84 ? -3.984 -5.620 10.335 1.00 94.69 84 SER A C 1
ATOM 651 O O . SER A 1 84 ? -5.192 -5.493 10.101 1.00 94.69 84 SER A O 1
ATOM 653 N N . ALA A 1 85 ? -3.525 -6.557 11.171 1.00 95.31 85 ALA A N 1
ATOM 654 C CA . ALA A 1 85 ? -4.402 -7.515 11.843 1.00 95.31 85 ALA A CA 1
ATOM 655 C C . ALA A 1 85 ? -5.366 -6.832 12.831 1.00 95.31 85 ALA A C 1
ATOM 657 O O . ALA A 1 85 ? -6.526 -7.226 12.956 1.00 95.31 85 ALA A O 1
ATOM 658 N N . ILE A 1 86 ? -4.904 -5.796 13.535 1.00 96.19 86 ILE A N 1
ATOM 659 C CA . ILE A 1 86 ? -5.729 -4.989 14.441 1.00 96.19 86 ILE A CA 1
ATOM 660 C C . ILE A 1 86 ? -6.746 -4.165 13.659 1.00 96.19 86 ILE A C 1
ATOM 662 O O . ILE A 1 86 ? -7.920 -4.172 14.018 1.00 96.19 86 ILE A O 1
ATOM 666 N N . ALA A 1 87 ? -6.316 -3.482 12.598 1.00 95.88 87 ALA A N 1
ATOM 667 C CA . ALA A 1 87 ? -7.196 -2.683 11.755 1.00 95.88 87 ALA A CA 1
ATOM 668 C C . ALA A 1 87 ? -8.310 -3.544 11.146 1.00 95.88 87 ALA A C 1
ATOM 670 O O . ALA A 1 87 ? -9.475 -3.163 11.218 1.00 95.88 87 ALA A O 1
ATOM 671 N N . SER A 1 88 ? -7.971 -4.734 10.641 1.00 96.19 88 SER A N 1
ATOM 672 C CA . SER A 1 88 ? -8.959 -5.684 10.113 1.00 96.19 88 SER A CA 1
ATOM 673 C C . SER A 1 88 ? -9.942 -6.137 11.196 1.00 96.19 88 SER A C 1
ATOM 675 O O . SER A 1 88 ? -11.145 -6.034 11.002 1.00 96.19 88 SER A O 1
ATOM 677 N N . ALA A 1 89 ? -9.455 -6.521 12.383 1.00 96.56 89 ALA A N 1
ATOM 678 C CA . ALA A 1 89 ? -10.325 -6.927 13.490 1.00 96.56 89 ALA A CA 1
ATOM 679 C C . ALA A 1 89 ? -11.256 -5.801 13.982 1.00 96.56 89 ALA A C 1
ATOM 681 O O . ALA A 1 89 ? -12.374 -6.072 14.417 1.00 96.56 89 ALA A O 1
ATOM 682 N N . LEU A 1 90 ? -10.816 -4.537 13.918 1.00 96.00 90 LEU A N 1
ATOM 683 C CA . LEU A 1 90 ? -11.685 -3.392 14.198 1.00 96.00 90 LEU A CA 1
ATOM 684 C C . LEU A 1 90 ? -12.797 -3.285 13.151 1.00 96.00 90 LEU A C 1
ATOM 686 O O . LEU A 1 90 ? -13.956 -3.143 13.531 1.00 96.00 90 LEU A O 1
ATOM 690 N N . LEU A 1 91 ? -12.465 -3.372 11.860 1.00 96.25 91 LEU A N 1
ATOM 691 C CA . LEU A 1 91 ? -13.456 -3.325 10.781 1.00 96.25 91 LEU A CA 1
ATOM 692 C C . LEU A 1 91 ? -14.477 -4.464 10.908 1.00 96.25 91 LEU A C 1
ATOM 694 O O . LEU A 1 91 ? -15.678 -4.197 10.881 1.00 96.25 91 LEU A O 1
ATOM 698 N N . ASP A 1 92 ? -14.009 -5.689 11.155 1.00 96.81 92 ASP A N 1
ATOM 699 C CA . ASP A 1 92 ? -14.858 -6.870 11.342 1.00 96.81 92 ASP A CA 1
ATOM 700 C C . ASP A 1 92 ? -15.828 -6.696 12.520 1.00 96.81 92 ASP A C 1
ATOM 702 O O . ASP A 1 92 ? -17.011 -7.021 12.411 1.00 96.81 92 ASP A O 1
ATOM 706 N N . ALA A 1 93 ? -15.357 -6.134 13.639 1.00 95.88 93 ALA A N 1
ATOM 707 C CA . ALA A 1 93 ? -16.200 -5.858 14.800 1.00 95.88 93 ALA A CA 1
ATOM 708 C C . ALA A 1 93 ? -17.328 -4.866 14.472 1.00 95.88 93 ALA A C 1
ATOM 710 O O . ALA A 1 93 ? -18.468 -5.055 14.899 1.00 95.88 93 ALA A O 1
ATOM 711 N N . PHE A 1 94 ? -17.027 -3.826 13.689 1.00 96.00 94 PHE A N 1
ATOM 712 C CA . PHE A 1 94 ? -18.019 -2.843 13.250 1.00 96.00 94 PHE A CA 1
ATOM 713 C C . PHE A 1 94 ? -19.018 -3.419 12.245 1.00 96.00 94 PHE A C 1
ATOM 715 O O . PHE A 1 94 ? -20.207 -3.116 12.347 1.00 96.00 94 PHE A O 1
ATOM 722 N N . GLU A 1 95 ? -18.561 -4.245 11.303 1.00 95.06 95 GLU A N 1
ATOM 723 C CA . GLU A 1 95 ? -19.426 -4.891 10.312 1.00 95.06 95 GLU A CA 1
ATOM 724 C C . GLU A 1 95 ? -20.384 -5.898 10.964 1.00 95.06 95 GLU A C 1
ATOM 726 O O . GLU A 1 95 ? -21.563 -5.959 10.614 1.00 95.06 95 GLU A O 1
ATOM 731 N N . GLN A 1 96 ? -19.900 -6.652 11.954 1.00 94.31 96 GLN A N 1
ATOM 732 C CA . GLN A 1 96 ? -20.672 -7.695 12.636 1.00 94.31 96 GLN A CA 1
ATOM 733 C C . GLN A 1 96 ? -21.495 -7.171 13.821 1.00 94.31 96 GLN A C 1
ATOM 735 O O . GLN A 1 96 ? -22.346 -7.893 14.342 1.00 94.31 96 GLN A O 1
ATOM 740 N N . GLY A 1 97 ? -21.261 -5.933 14.264 1.00 93.38 97 GLY A N 1
ATOM 741 C CA . GLY A 1 97 ? -21.884 -5.402 15.476 1.00 93.38 97 GLY A CA 1
ATOM 742 C C . GLY A 1 97 ? -21.383 -6.084 16.757 1.00 93.38 97 GLY A C 1
ATOM 743 O O . GLY A 1 97 ? -22.118 -6.152 17.743 1.00 93.38 97 GLY A O 1
ATOM 744 N N . ASP A 1 98 ? -20.151 -6.599 16.757 1.00 95.00 98 ASP A N 1
ATOM 745 C CA . ASP A 1 98 ? -19.557 -7.319 17.888 1.00 95.00 98 ASP A CA 1
ATOM 746 C C . ASP A 1 98 ? -18.800 -6.357 18.823 1.00 95.00 98 ASP A C 1
ATOM 748 O O . ASP A 1 98 ? -17.647 -5.973 18.596 1.00 95.00 98 ASP A O 1
ATOM 752 N N . GLN A 1 99 ? -19.465 -5.958 19.911 1.00 94.38 99 GLN A N 1
ATOM 753 C CA . GLN A 1 99 ? -18.889 -5.053 20.908 1.00 94.38 99 GLN A CA 1
ATOM 754 C C . GLN A 1 99 ? -17.752 -5.702 21.717 1.00 94.38 99 GLN A C 1
ATOM 756 O O . GLN A 1 99 ? -16.851 -4.990 22.183 1.00 94.38 99 GLN A O 1
ATOM 761 N N . ASP A 1 100 ? -17.769 -7.024 21.894 1.00 94.75 100 ASP A N 1
ATOM 762 C CA . ASP A 1 100 ? -16.750 -7.742 22.662 1.00 94.75 100 ASP A CA 1
ATOM 763 C C . ASP A 1 100 ? -15.443 -7.810 21.868 1.00 94.75 100 ASP A C 1
ATOM 765 O O . ASP A 1 100 ? -14.380 -7.464 22.401 1.00 94.75 100 ASP A O 1
ATOM 769 N N . LEU A 1 101 ? -15.528 -8.131 20.571 1.00 95.19 101 LEU A N 1
ATOM 770 C CA . LEU A 1 101 ? -14.386 -8.101 19.656 1.00 95.19 101 LEU A CA 1
ATOM 771 C C . LEU A 1 101 ? -13.781 -6.695 19.554 1.00 95.19 101 LEU A C 1
ATOM 773 O O . LEU A 1 101 ? -12.554 -6.545 19.630 1.00 95.19 101 LEU A O 1
ATOM 777 N N . LEU A 1 102 ? -14.617 -5.654 19.456 1.00 95.94 102 LEU A N 1
ATOM 778 C CA . LEU A 1 102 ? -14.157 -4.261 19.462 1.00 95.94 102 LEU A CA 1
ATOM 779 C C . LEU A 1 102 ? -13.389 -3.943 20.754 1.00 95.94 102 LEU A C 1
ATOM 781 O O . LEU A 1 102 ? -12.248 -3.477 20.708 1.00 95.94 102 LEU A O 1
ATOM 785 N N . THR A 1 103 ? -13.985 -4.252 21.910 1.00 94.81 103 THR A N 1
ATOM 786 C CA . THR A 1 103 ? -13.403 -3.968 23.233 1.00 94.81 103 THR A CA 1
ATOM 787 C C . THR A 1 103 ? -12.089 -4.715 23.454 1.00 94.81 103 THR A C 1
ATOM 789 O O . THR A 1 103 ? -11.146 -4.164 24.031 1.00 94.81 103 THR A O 1
ATOM 792 N N . GLN A 1 104 ? -11.993 -5.960 22.989 1.00 95.50 104 GLN A N 1
ATOM 793 C CA . GLN A 1 104 ? -10.760 -6.739 23.040 1.00 95.50 104 GLN A CA 1
ATOM 794 C C . GLN A 1 104 ? -9.679 -6.137 22.137 1.00 95.50 104 GLN A C 1
ATOM 796 O O . GLN A 1 104 ? -8.516 -6.045 22.536 1.00 95.50 104 GLN A O 1
ATOM 801 N N . THR A 1 105 ? -10.053 -5.698 20.938 1.00 95.88 105 THR A N 1
ATOM 802 C CA . THR A 1 105 ? -9.107 -5.205 19.934 1.00 95.88 105 THR A CA 1
ATOM 803 C C . THR A 1 105 ? -8.496 -3.861 20.333 1.00 95.88 105 THR A C 1
ATOM 805 O O . THR A 1 105 ? -7.278 -3.706 20.260 1.00 95.88 105 THR A O 1
ATOM 808 N N . VAL A 1 106 ? -9.285 -2.926 20.876 1.00 96.06 106 VAL A N 1
ATOM 809 C CA . VAL A 1 106 ? -8.779 -1.615 21.348 1.00 96.06 106 VAL A CA 1
ATOM 810 C C . VAL A 1 106 ? -7.917 -1.704 22.615 1.00 96.06 106 VAL A C 1
ATOM 812 O O . VAL A 1 106 ? -7.242 -0.745 22.989 1.00 96.06 106 VAL A O 1
ATOM 815 N N . ARG A 1 107 ? -7.925 -2.858 23.293 1.00 94.56 107 ARG A N 1
ATOM 816 C CA . ARG A 1 107 ? -7.060 -3.159 24.444 1.00 94.56 107 ARG A CA 1
ATOM 817 C C . ARG A 1 107 ? -5.715 -3.770 24.049 1.00 94.56 107 ARG A C 1
ATOM 819 O O . ARG A 1 107 ? -4.902 -4.037 24.933 1.00 94.56 107 ARG A O 1
ATOM 826 N N . LYS A 1 108 ? -5.458 -4.00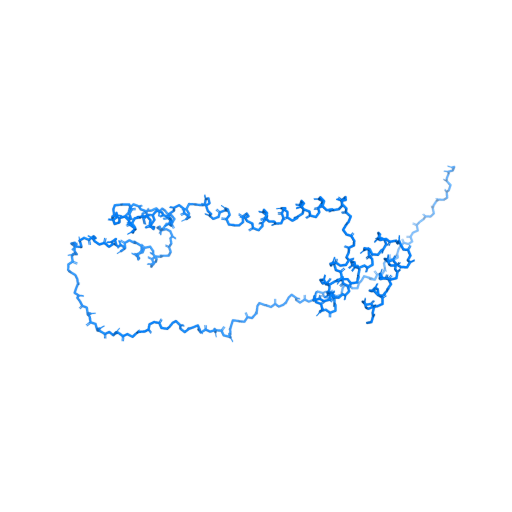5 22.761 1.00 95.31 108 LYS A N 1
ATOM 827 C CA . LYS A 1 108 ? -4.147 -4.475 22.301 1.00 95.31 108 LYS A CA 1
ATOM 828 C C . LYS A 1 108 ? -3.085 -3.398 22.512 1.00 95.31 108 LYS A C 1
ATOM 830 O O . LYS A 1 108 ? -3.358 -2.201 22.417 1.00 95.31 108 LYS A O 1
ATOM 835 N N . GLN A 1 109 ? -1.864 -3.837 22.802 1.00 94.38 109 GLN A N 1
ATOM 836 C CA . GLN A 1 109 ? -0.741 -2.974 23.173 1.00 94.38 109 GLN A CA 1
ATOM 837 C C . GLN A 1 109 ? -0.454 -1.903 22.111 1.00 94.38 109 GLN A C 1
ATOM 839 O O . GLN A 1 109 ? -0.283 -0.737 22.458 1.00 94.38 109 GLN A O 1
ATOM 844 N N . THR A 1 110 ? -0.526 -2.274 20.831 1.00 94.12 110 THR A N 1
ATOM 845 C CA . THR A 1 110 ? -0.372 -1.378 19.675 1.00 94.12 110 THR A CA 1
ATOM 846 C C . THR A 1 110 ? -1.356 -0.208 19.689 1.00 94.12 110 THR A C 1
ATOM 848 O O . THR A 1 110 ? -0.996 0.890 19.289 1.00 94.12 110 THR A O 1
ATOM 851 N N . VAL A 1 111 ? -2.579 -0.409 20.194 1.00 93.19 111 VAL A N 1
ATOM 852 C CA . VAL A 1 111 ? -3.602 0.648 20.311 1.00 93.19 111 VAL A CA 1
ATOM 853 C C . VAL A 1 111 ? -3.428 1.452 21.602 1.00 93.19 111 VAL A C 1
ATOM 855 O O . VAL A 1 111 ? -3.615 2.666 21.612 1.00 93.19 111 VAL A O 1
ATOM 858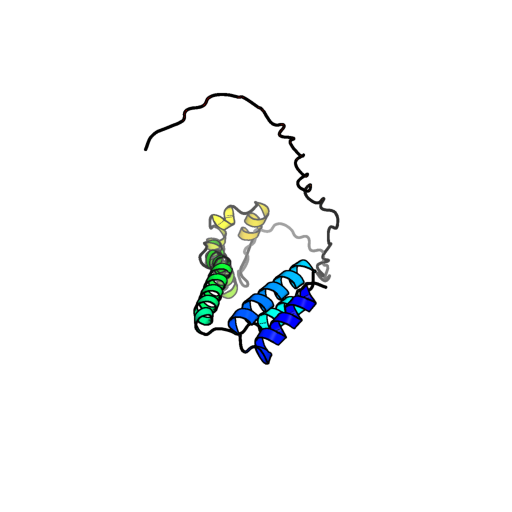 N N . ILE A 1 112 ? -3.043 0.799 22.704 1.00 92.69 112 ILE A N 1
ATOM 859 C CA . ILE A 1 112 ? -2.833 1.454 24.007 1.00 92.69 112 ILE A CA 1
ATOM 860 C C . ILE A 1 112 ? -1.646 2.422 23.979 1.00 92.69 112 ILE A C 1
ATOM 862 O O . ILE A 1 112 ? -1.668 3.420 24.698 1.00 92.69 112 ILE A O 1
ATOM 866 N N . PHE A 1 113 ? -0.621 2.114 23.187 1.00 95.06 113 PHE A N 1
ATOM 867 C CA . PHE A 1 113 ? 0.576 2.939 23.039 1.00 95.06 113 PHE A CA 1
ATOM 868 C C . PHE A 1 113 ? 0.444 4.071 22.023 1.00 95.06 113 PHE A C 1
ATOM 870 O O . PHE A 1 113 ? 1.386 4.848 21.873 1.00 95.06 113 PHE A O 1
ATOM 877 N N . LEU A 1 114 ? -0.707 4.197 21.358 1.00 94.69 114 LEU A N 1
ATOM 878 C CA . LEU A 1 114 ? -1.027 5.411 20.615 1.00 94.69 114 LEU A CA 1
ATOM 879 C C . LEU A 1 114 ? -1.122 6.599 21.579 1.00 94.69 114 LEU A C 1
ATOM 881 O O . LEU A 1 114 ? -1.294 6.430 22.790 1.00 94.69 114 LEU A O 1
ATOM 885 N N . ASP A 1 115 ? -1.040 7.811 21.032 1.00 96.94 115 ASP A N 1
ATOM 886 C CA . ASP A 1 115 ? -1.164 9.034 21.819 1.00 96.94 115 ASP A CA 1
ATOM 887 C C . ASP A 1 115 ? -2.403 8.996 22.717 1.00 96.94 115 ASP A C 1
ATOM 889 O O . ASP A 1 115 ? -3.451 8.462 22.349 1.00 96.94 115 ASP A O 1
ATOM 893 N N . ASN A 1 116 ? -2.295 9.591 23.905 1.00 94.00 116 ASN A N 1
ATOM 894 C CA . ASN A 1 116 ? -3.317 9.492 24.949 1.00 94.00 116 ASN A CA 1
ATOM 895 C C . ASN A 1 116 ? -4.729 9.837 24.441 1.00 94.00 116 ASN A C 1
ATOM 897 O O . ASN A 1 116 ? -5.698 9.171 24.799 1.00 94.00 116 ASN A O 1
ATOM 901 N N . GLU A 1 117 ? -4.845 10.847 23.576 1.00 96.44 117 GLU A N 1
ATOM 902 C CA . GLU A 1 117 ? -6.123 11.252 22.982 1.00 96.44 117 GLU A CA 1
ATOM 903 C C . GLU A 1 117 ? -6.675 10.189 22.021 1.00 96.44 117 GLU A C 1
ATOM 905 O O . GLU A 1 117 ? -7.862 9.871 22.074 1.00 96.44 117 GLU A O 1
ATOM 910 N N . ILE A 1 118 ? -5.817 9.545 21.227 1.00 94.56 118 ILE A N 1
ATOM 911 C CA . ILE A 1 118 ? -6.202 8.452 20.326 1.00 94.56 118 ILE A CA 1
ATOM 912 C C . ILE A 1 118 ? -6.611 7.218 21.139 1.00 94.56 118 ILE A C 1
ATOM 914 O O . ILE A 1 118 ? -7.664 6.630 20.894 1.00 94.56 118 ILE A O 1
ATOM 918 N N . ALA A 1 119 ? -5.836 6.860 22.165 1.00 93.69 119 ALA A N 1
ATOM 919 C CA . ALA A 1 119 ? -6.141 5.729 23.036 1.00 93.69 119 ALA A CA 1
ATOM 920 C C . ALA A 1 119 ? -7.440 5.937 23.843 1.00 93.69 119 ALA A C 1
ATOM 922 O O . ALA A 1 119 ? -8.141 4.972 24.158 1.00 93.69 119 ALA A O 1
ATOM 923 N N . LYS A 1 120 ? -7.788 7.181 24.204 1.00 93.81 120 LYS A N 1
ATOM 924 C CA . LYS A 1 120 ? -9.082 7.509 24.831 1.00 93.81 120 LYS A CA 1
ATOM 925 C C . LYS A 1 120 ? -10.235 7.357 23.847 1.00 93.81 120 LYS A C 1
ATOM 927 O O . LYS A 1 120 ? -11.223 6.714 24.196 1.00 93.81 120 LYS A O 1
ATOM 932 N N . LEU A 1 121 ? -10.094 7.902 22.637 1.00 94.88 121 LEU A N 1
ATOM 933 C CA . LEU A 1 121 ? -11.112 7.783 21.593 1.00 94.88 121 LEU A CA 1
ATOM 934 C C . LEU A 1 121 ? -11.367 6.318 21.234 1.00 94.88 121 LEU A C 1
ATOM 936 O O . LEU A 1 121 ? -12.517 5.894 21.224 1.00 94.88 121 LEU A O 1
ATOM 940 N N . ALA A 1 122 ? -10.308 5.523 21.053 1.00 93.94 122 ALA A N 1
ATOM 941 C CA . ALA A 1 122 ? -10.416 4.099 20.749 1.00 93.94 122 ALA A CA 1
ATOM 942 C C . ALA A 1 122 ? -11.221 3.331 21.813 1.00 93.94 122 ALA A C 1
ATOM 944 O O . ALA A 1 122 ? -12.070 2.511 21.477 1.00 93.94 122 ALA A O 1
ATOM 945 N N . ARG A 1 123 ? -11.023 3.630 23.105 1.00 91.19 123 ARG A N 1
ATOM 946 C CA . ARG A 1 123 ? -11.790 3.004 24.200 1.00 91.19 123 ARG A CA 1
ATOM 947 C C . ARG A 1 123 ? -13.251 3.456 24.272 1.00 91.19 123 ARG A C 1
ATOM 949 O O . ARG A 1 123 ? -14.051 2.763 24.891 1.00 91.19 123 ARG A O 1
ATOM 956 N N . GLY A 1 124 ? -13.579 4.610 23.697 1.00 90.81 124 GLY A N 1
ATOM 957 C CA . GLY A 1 124 ? -14.940 5.143 23.629 1.00 90.81 124 GLY A CA 1
ATOM 958 C C . GLY A 1 124 ? -15.746 4.649 22.426 1.00 90.81 124 GLY A C 1
ATOM 959 O O . GLY A 1 124 ? -16.923 4.987 22.325 1.00 90.81 124 GLY A O 1
ATOM 960 N N . LEU A 1 125 ? -15.139 3.877 21.518 1.00 92.88 125 LEU A N 1
ATOM 961 C CA . LEU A 1 125 ? -15.822 3.348 20.341 1.00 92.88 125 LEU A CA 1
ATOM 962 C C . LEU A 1 125 ? -16.910 2.340 20.731 1.00 92.88 125 LEU A C 1
ATOM 964 O O . LEU A 1 125 ? -16.723 1.486 21.602 1.00 92.88 125 LEU A O 1
ATOM 968 N N . GLN A 1 126 ? -18.038 2.422 20.031 1.00 92.94 126 GLN A N 1
ATOM 969 C CA . GLN A 1 126 ? -19.150 1.486 20.146 1.00 92.94 126 GLN A CA 1
ATOM 970 C C . GLN A 1 126 ? -19.606 1.062 18.757 1.00 92.94 126 GLN A C 1
ATOM 972 O O . GLN A 1 126 ? -19.648 1.880 17.835 1.00 92.94 126 GLN A O 1
ATOM 977 N N . VAL A 1 127 ? -19.957 -0.212 18.619 1.00 93.81 127 VAL A N 1
ATOM 978 C CA . VAL A 1 127 ? -20.490 -0.744 17.364 1.00 93.81 127 VAL A CA 1
ATOM 979 C C . VAL A 1 127 ? -21.957 -0.324 17.173 1.00 93.81 127 VAL A C 1
ATOM 981 O O . VAL A 1 127 ? -22.694 -0.175 18.156 1.00 93.81 127 VAL A O 1
ATOM 984 N N . PRO A 1 128 ? -22.423 -0.131 15.927 1.00 86.06 128 PRO A N 1
ATOM 985 C CA . PRO A 1 128 ? -23.822 0.172 15.647 1.00 86.06 128 PRO A CA 1
ATOM 986 C C . PRO A 1 128 ? -24.746 -0.907 16.229 1.00 86.06 128 PRO A C 1
ATOM 988 O O . PRO A 1 128 ? -24.596 -2.087 15.935 1.00 86.06 128 PRO A O 1
ATOM 991 N N . GLY A 1 129 ? -25.705 -0.504 17.066 1.00 73.50 129 GLY A N 1
ATOM 992 C CA . GLY A 1 129 ? -26.630 -1.428 17.737 1.00 73.50 129 GLY A CA 1
ATOM 993 C C . GLY A 1 129 ? -26.232 -1.830 19.162 1.00 73.50 129 GLY A C 1
ATOM 994 O O . GLY A 1 129 ? -27.051 -2.430 19.859 1.00 73.50 129 GLY A O 1
ATOM 995 N N . ALA A 1 130 ? -25.046 -1.441 19.645 1.00 65.25 130 ALA A N 1
ATOM 996 C CA . ALA A 1 130 ? -24.707 -1.557 21.059 1.00 65.25 130 ALA A CA 1
ATOM 997 C C . ALA A 1 130 ? -25.594 -0.605 21.883 1.00 65.25 130 ALA A C 1
ATOM 999 O O . ALA A 1 130 ? -25.483 0.619 21.816 1.00 65.25 130 ALA A O 1
ATOM 1000 N N . ILE A 1 131 ? -26.523 -1.168 22.655 1.00 58.97 131 ILE A N 1
ATOM 1001 C CA . ILE A 1 131 ? -27.399 -0.400 23.541 1.00 58.97 131 ILE A CA 1
ATOM 1002 C C . ILE A 1 131 ? -26.537 0.161 24.680 1.00 58.97 131 ILE A C 1
ATOM 1004 O O . ILE A 1 131 ? -26.137 -0.564 25.588 1.00 58.97 131 ILE A O 1
ATOM 1008 N N . SER A 1 132 ? -26.247 1.462 24.643 1.00 56.56 132 SER A N 1
ATOM 1009 C CA . SER A 1 132 ? -25.564 2.161 25.733 1.00 56.56 132 SER A CA 1
ATOM 1010 C C . SER A 1 132 ? -26.412 2.148 27.014 1.00 56.56 132 SER A C 1
ATOM 1012 O O . SER A 1 132 ? -27.431 2.832 27.096 1.00 56.56 132 SER A O 1
ATOM 1014 N N . GLN A 1 133 ? -25.951 1.458 28.062 1.00 44.00 133 GLN A N 1
ATOM 1015 C CA . GLN A 1 133 ? -26.158 1.943 29.430 1.00 44.00 133 GLN A CA 1
ATOM 1016 C C . GLN A 1 133 ? -25.044 2.946 29.731 1.00 44.00 133 GLN A C 1
ATOM 1018 O O . GLN A 1 133 ? -23.948 2.583 30.153 1.00 44.00 133 GLN A O 1
ATOM 1023 N N . LEU A 1 134 ? -25.318 4.220 29.465 1.00 42.34 134 LEU A N 1
ATOM 1024 C CA . LEU A 1 134 ? -24.459 5.318 29.889 1.00 42.34 134 LEU A CA 1
ATOM 1025 C C . LEU A 1 134 ? -24.704 5.604 31.384 1.00 42.34 134 LEU A C 1
ATOM 1027 O O . LEU A 1 134 ? -25.865 5.739 31.782 1.00 42.34 134 LEU A O 1
ATOM 1031 N N . PRO A 1 135 ? -23.669 5.814 32.214 1.00 38.50 135 PRO A N 1
ATOM 1032 C CA . PRO A 1 135 ? -23.802 6.687 33.369 1.00 38.50 135 PRO A CA 1
ATOM 1033 C C . PRO A 1 135 ? -24.027 8.108 32.838 1.00 38.50 135 PRO A C 1
ATOM 1035 O O . PRO A 1 135 ? -23.199 8.649 32.108 1.00 38.50 135 PRO A O 1
ATOM 1038 N N . THR A 1 136 ? -25.169 8.703 33.173 1.00 40.81 136 THR A N 1
ATOM 1039 C CA . THR A 1 136 ? -25.531 10.084 32.830 1.00 40.81 136 THR A CA 1
ATOM 1040 C C . THR A 1 136 ? -24.458 11.078 33.278 1.00 40.81 136 THR A C 1
ATOM 1042 O O . THR A 1 136 ? -24.308 11.333 34.473 1.00 40.81 136 THR A O 1
ATOM 1045 N N . ALA A 1 137 ? -23.788 11.708 32.315 1.00 39.56 137 ALA A N 1
ATOM 1046 C CA . ALA A 1 137 ? -23.158 13.013 32.473 1.00 39.56 137 ALA A CA 1
ATOM 1047 C C . ALA A 1 137 ? -23.735 13.954 31.406 1.00 39.56 137 ALA A C 1
ATOM 1049 O O . ALA A 1 137 ? -23.974 13.560 30.268 1.00 39.56 137 ALA A O 1
ATOM 1050 N N . GLN A 1 138 ? -24.067 15.160 31.848 1.00 39.12 138 GLN A N 1
ATOM 1051 C CA . GLN A 1 138 ? -25.024 16.072 31.235 1.00 39.12 138 GLN A CA 1
ATOM 1052 C C . GLN A 1 138 ? -24.643 16.541 29.824 1.00 39.12 138 GLN A C 1
ATOM 1054 O O . GLN A 1 138 ? -23.491 16.821 29.509 1.00 39.12 138 GLN A O 1
ATOM 1059 N N . SER A 1 139 ? -25.693 16.659 29.018 1.00 37.44 139 SER A N 1
ATOM 1060 C CA . SER A 1 139 ? -25.790 17.256 27.692 1.00 37.44 139 SER A CA 1
ATOM 1061 C C . SER A 1 139 ? -25.201 18.662 27.587 1.00 37.44 139 SER A C 1
ATOM 1063 O O . SER A 1 139 ? -25.445 19.489 28.461 1.00 37.44 139 SER A O 1
ATOM 1065 N N . ASN A 1 140 ? -24.629 18.974 26.424 1.00 31.78 140 ASN A N 1
ATOM 1066 C CA . ASN A 1 140 ? -24.926 20.227 25.732 1.00 31.78 140 ASN A CA 1
ATOM 1067 C C . ASN A 1 140 ? -24.968 19.965 24.222 1.00 31.78 140 ASN A C 1
ATOM 1069 O O . ASN A 1 140 ? -23.951 19.931 23.537 1.00 31.78 140 ASN A O 1
ATOM 1073 N N . THR A 1 141 ? -26.181 19.741 23.723 1.00 38.31 141 THR A N 1
ATOM 1074 C CA . THR A 1 141 ? -26.535 19.827 22.306 1.00 38.31 141 THR A CA 1
ATOM 1075 C C . THR A 1 141 ? -26.617 21.295 21.905 1.00 38.31 141 THR A C 1
ATOM 1077 O O . THR A 1 141 ? -27.541 21.991 22.327 1.00 38.31 141 THR A O 1
ATOM 1080 N N . SER A 1 142 ? -25.701 21.733 21.047 1.00 33.66 142 SER A N 1
ATOM 1081 C CA . SER A 1 142 ? -25.952 22.841 20.127 1.00 33.66 142 SER A CA 1
ATOM 1082 C C . SER A 1 142 ? -25.948 22.263 18.722 1.00 33.66 142 SER A C 1
ATOM 1084 O O . SER A 1 142 ? -24.937 21.746 18.254 1.00 33.66 142 SER A O 1
ATOM 1086 N N . ASN A 1 143 ? -27.120 22.312 18.098 1.00 42.22 143 ASN A N 1
ATOM 1087 C CA . ASN A 1 143 ? -27.336 22.023 16.690 1.00 42.22 143 ASN A CA 1
ATOM 1088 C C . ASN A 1 143 ? -26.364 22.847 15.836 1.00 42.22 143 ASN A C 1
ATOM 1090 O O . ASN A 1 143 ? -26.268 24.054 16.046 1.00 42.22 143 ASN A O 1
ATOM 1094 N N . ASN A 1 144 ? -25.702 22.213 14.872 1.00 34.16 144 ASN A N 1
ATOM 1095 C CA . ASN A 1 144 ? -25.323 22.849 13.614 1.00 34.16 144 ASN A CA 1
ATOM 1096 C C . ASN A 1 144 ? -25.129 21.757 12.562 1.00 34.16 144 ASN A C 1
ATOM 1098 O O . ASN A 1 144 ? -24.136 21.032 12.546 1.00 34.16 144 ASN A O 1
ATOM 1102 N N . GLU A 1 145 ? -26.141 21.630 11.711 1.00 41.41 145 GLU A N 1
ATOM 1103 C CA . GLU A 1 145 ? -26.017 21.044 10.387 1.00 41.41 145 GLU A CA 1
ATOM 1104 C C . GLU A 1 145 ? -25.148 21.991 9.552 1.00 41.41 145 GLU A C 1
ATOM 1106 O O . GLU A 1 145 ? -25.667 22.927 8.964 1.00 41.41 145 GLU A O 1
ATOM 1111 N N . ASP A 1 146 ? -23.833 21.782 9.516 1.00 36.16 146 ASP A N 1
ATOM 1112 C CA . ASP A 1 146 ? -22.960 22.470 8.562 1.00 36.16 146 ASP A CA 1
ATOM 1113 C C . ASP A 1 146 ? -21.828 21.536 8.113 1.00 36.16 146 ASP A C 1
ATOM 1115 O O . ASP A 1 146 ? -20.822 21.334 8.787 1.00 36.16 146 ASP A O 1
ATOM 1119 N N . ASN A 1 147 ? -22.057 20.920 6.953 1.00 40.19 147 ASN A N 1
ATOM 1120 C CA . ASN A 1 147 ? -21.104 20.787 5.853 1.00 40.19 147 ASN A CA 1
ATOM 1121 C C . ASN A 1 147 ? -19.603 20.731 6.229 1.00 40.19 147 ASN A C 1
ATOM 1123 O O . ASN A 1 147 ? -18.909 21.748 6.216 1.00 40.19 147 ASN A O 1
ATOM 1127 N N . TYR A 1 148 ? -19.062 19.529 6.453 1.00 37.03 148 TYR A N 1
ATOM 1128 C CA . TYR A 1 148 ? -17.609 19.323 6.496 1.00 37.03 148 TYR A CA 1
ATOM 1129 C C . TYR A 1 148 ? -17.028 19.344 5.070 1.00 37.03 148 TYR A C 1
ATOM 1131 O O . TYR A 1 148 ? -16.724 18.314 4.472 1.00 37.03 148 TYR A O 1
ATOM 1139 N N . ILE A 1 149 ? -16.851 20.545 4.516 1.00 41.88 149 ILE A N 1
ATOM 1140 C CA . ILE A 1 149 ? -15.800 20.789 3.524 1.00 41.88 149 ILE A CA 1
ATOM 1141 C C . ILE A 1 149 ? -14.496 20.825 4.315 1.00 41.88 149 ILE A C 1
ATOM 1143 O O . ILE A 1 149 ? -14.320 21.699 5.158 1.00 41.88 149 ILE A O 1
ATOM 1147 N N . ILE A 1 150 ? -13.591 19.880 4.062 1.00 42.97 150 ILE A N 1
ATOM 1148 C CA . ILE A 1 150 ? -12.218 19.930 4.572 1.00 42.97 150 ILE A CA 1
ATOM 1149 C C . ILE A 1 150 ? -11.500 21.008 3.753 1.00 42.97 150 ILE A C 1
ATOM 1151 O O . ILE A 1 150 ? -11.282 20.797 2.556 1.00 42.97 150 ILE A O 1
ATOM 1155 N N . PRO A 1 151 ? -11.135 22.169 4.315 1.00 36.31 151 PRO A N 1
ATOM 1156 C CA . PRO A 1 151 ? -10.336 23.109 3.567 1.00 36.31 151 PRO A CA 1
ATOM 1157 C C . PRO A 1 151 ? -8.882 22.664 3.724 1.00 36.31 151 PRO A C 1
ATOM 1159 O O . PRO A 1 151 ? -8.294 22.809 4.796 1.00 36.31 151 PRO A O 1
ATOM 1162 N N . TYR A 1 152 ? -8.301 22.100 2.665 1.00 39.22 152 TYR A N 1
ATOM 1163 C CA . TYR A 1 152 ? -6.853 21.925 2.572 1.00 39.22 152 TYR A CA 1
ATOM 1164 C C . TYR A 1 152 ? -6.199 23.306 2.679 1.00 39.22 152 TYR A C 1
ATOM 1166 O O . TYR A 1 152 ? -6.149 24.060 1.710 1.00 39.22 152 TYR A O 1
ATOM 1174 N N . HIS A 1 153 ? -5.743 23.657 3.878 1.00 54.12 153 HIS A N 1
ATOM 1175 C CA . HIS A 1 153 ? -4.867 24.796 4.086 1.00 54.12 153 HIS A CA 1
ATOM 1176 C C . HIS A 1 153 ? -3.458 24.292 3.796 1.00 54.12 153 HIS A C 1
ATOM 1178 O O . HIS A 1 153 ? -2.888 23.517 4.562 1.00 54.12 153 HIS A O 1
ATOM 1184 N N . VAL A 1 154 ? -2.937 24.669 2.633 1.00 43.88 154 VAL A N 1
ATOM 1185 C CA . VAL A 1 154 ? -1.519 24.520 2.326 1.00 43.88 154 VAL A CA 1
ATOM 1186 C C . VAL A 1 154 ? -0.794 25.542 3.199 1.00 43.88 154 VAL A C 1
ATOM 1188 O O . VAL A 1 154 ? -0.830 26.736 2.912 1.00 43.88 154 VAL A O 1
ATOM 1191 N N . ASP A 1 155 ? -0.190 25.093 4.298 1.00 42.88 155 ASP A N 1
ATOM 1192 C CA . ASP A 1 155 ? 0.749 25.913 5.067 1.00 42.88 155 ASP A CA 1
ATOM 1193 C C . ASP A 1 155 ? 2.011 26.133 4.218 1.00 42.88 155 ASP A C 1
ATOM 1195 O O . ASP A 1 155 ? 2.976 25.366 4.254 1.00 42.88 155 ASP A O 1
ATOM 1199 N N . GLU A 1 156 ? 1.998 27.196 3.416 1.00 52.44 156 GLU A N 1
ATOM 1200 C CA . GLU A 1 156 ? 3.094 27.617 2.539 1.00 52.44 156 GLU A CA 1
ATOM 1201 C C . GLU A 1 156 ? 4.202 28.351 3.313 1.00 52.44 156 GLU A C 1
ATOM 1203 O O . GLU A 1 156 ? 4.597 29.464 2.970 1.00 52.44 156 GLU A O 1
ATOM 1208 N N . GLN A 1 157 ? 4.678 27.761 4.415 1.00 45.75 157 GLN A N 1
ATOM 1209 C CA . GLN A 1 157 ? 5.711 28.373 5.263 1.00 45.75 157 GLN A CA 1
ATOM 1210 C C . GLN A 1 157 ? 6.447 27.395 6.190 1.00 45.75 157 GLN A C 1
ATOM 1212 O O . GLN A 1 157 ? 6.943 27.791 7.244 1.00 45.75 157 GLN A O 1
ATOM 1217 N N . ARG A 1 158 ? 6.602 26.118 5.814 1.00 53.19 158 ARG A N 1
ATOM 1218 C CA . ARG A 1 158 ? 7.640 25.296 6.456 1.00 53.19 158 ARG A CA 1
ATOM 1219 C C . ARG A 1 158 ? 9.002 25.700 5.866 1.00 53.19 158 ARG A C 1
ATOM 1221 O O . ARG A 1 158 ? 9.189 25.523 4.663 1.00 53.19 158 ARG A O 1
ATOM 1228 N N . PRO A 1 159 ? 9.955 26.234 6.657 1.00 50.66 159 PRO A N 1
ATOM 1229 C CA . PRO A 1 159 ? 11.282 26.557 6.148 1.00 50.66 159 PRO A CA 1
ATOM 1230 C C . PRO A 1 159 ? 11.942 25.282 5.623 1.00 50.66 159 PRO A C 1
ATOM 1232 O O . PRO A 1 159 ? 11.930 24.251 6.302 1.00 50.66 159 PRO A O 1
ATOM 1235 N N . LEU A 1 160 ? 12.489 25.352 4.410 1.00 51.78 160 LEU A N 1
ATOM 1236 C CA . LEU A 1 160 ? 13.271 24.265 3.833 1.00 51.78 160 LEU A CA 1
ATOM 1237 C C . LEU A 1 160 ? 14.475 23.963 4.745 1.00 51.78 160 LEU A C 1
ATOM 1239 O O . LEU A 1 160 ? 15.067 24.897 5.298 1.00 51.78 160 LEU A O 1
ATOM 1243 N N . PRO A 1 161 ? 14.850 22.684 4.927 1.00 66.19 161 PRO A N 1
ATOM 1244 C CA . PRO A 1 161 ? 16.109 22.347 5.578 1.00 66.19 161 PRO A CA 1
ATOM 1245 C C . PRO A 1 161 ? 17.275 22.997 4.809 1.00 66.19 161 PRO A C 1
ATOM 1247 O O . PRO A 1 161 ? 17.203 23.090 3.581 1.00 66.19 161 PRO A O 1
ATOM 1250 N N . PRO A 1 162 ? 18.333 23.466 5.497 1.00 56.66 162 PRO A N 1
ATOM 1251 C CA . PRO A 1 162 ? 19.460 24.104 4.834 1.00 56.66 162 PRO A CA 1
ATOM 1252 C C . PRO A 1 162 ? 20.131 23.132 3.858 1.00 56.66 162 PRO A C 1
ATOM 1254 O O . PRO A 1 162 ? 20.428 21.986 4.197 1.00 56.66 162 PRO A O 1
ATOM 1257 N N . GLU A 1 163 ? 20.346 23.626 2.643 1.00 55.50 163 GLU A N 1
ATOM 1258 C CA . GLU A 1 163 ? 21.091 22.984 1.564 1.00 55.50 163 GLU A CA 1
ATOM 1259 C C . GLU A 1 163 ? 22.517 22.633 2.040 1.00 55.50 163 GLU A C 1
ATOM 1261 O O . GLU A 1 163 ? 23.123 23.430 2.768 1.00 55.50 163 GLU A O 1
ATOM 1266 N N . PRO A 1 164 ? 23.071 21.454 1.693 1.00 47.81 164 PRO A N 1
ATOM 1267 C CA . PRO A 1 164 ? 24.441 21.114 2.050 1.00 47.81 164 PRO A CA 1
ATOM 1268 C C . PRO A 1 164 ? 25.396 22.079 1.345 1.00 47.81 164 PRO A C 1
ATOM 1270 O O . PRO A 1 164 ? 25.569 22.036 0.129 1.00 47.81 164 PRO A O 1
ATOM 1273 N N . THR A 1 165 ? 26.007 22.965 2.126 1.00 46.09 165 THR A N 1
ATOM 1274 C CA . THR A 1 165 ? 27.029 23.898 1.670 1.00 46.09 165 THR A CA 1
ATOM 1275 C C . THR A 1 165 ? 28.208 23.139 1.073 1.00 46.09 165 THR A C 1
ATOM 1277 O O . THR A 1 165 ? 28.794 22.261 1.709 1.00 46.09 165 THR A O 1
ATOM 1280 N N . GLU A 1 166 ? 28.552 23.510 -0.158 1.00 44.81 166 GLU A N 1
ATOM 1281 C CA . GLU A 1 166 ? 29.738 23.070 -0.881 1.00 44.81 166 GLU A CA 1
ATOM 1282 C C . GLU A 1 166 ? 30.979 23.182 0.018 1.00 44.81 166 GLU A C 1
ATOM 1284 O O . GLU A 1 166 ? 31.381 24.268 0.443 1.00 44.81 166 GLU A O 1
ATOM 1289 N N . ALA A 1 167 ? 31.575 22.033 0.343 1.00 41.03 167 ALA A N 1
ATOM 1290 C CA . ALA A 1 167 ? 32.832 21.985 1.063 1.00 41.03 167 ALA A CA 1
ATOM 1291 C C . ALA A 1 167 ? 33.957 22.451 0.135 1.00 41.03 167 ALA A C 1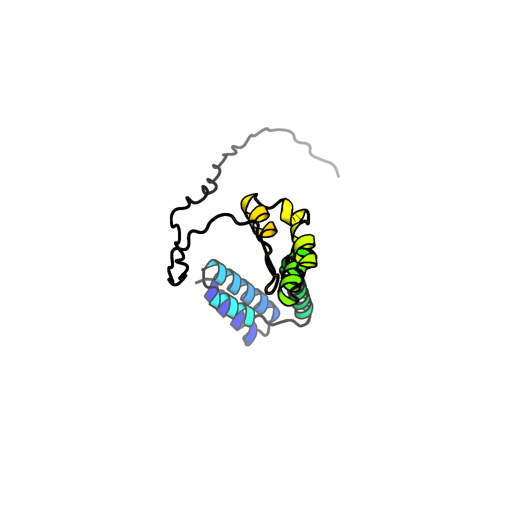
ATOM 1293 O O . ALA A 1 167 ? 34.289 21.816 -0.866 1.00 41.03 167 ALA A O 1
ATOM 1294 N N . SER A 1 168 ? 34.516 23.588 0.525 1.00 43.62 168 SER A N 1
ATOM 1295 C CA . SER A 1 168 ? 35.706 24.258 0.034 1.00 43.62 168 SER A CA 1
ATOM 1296 C C . SER A 1 168 ? 36.793 23.338 -0.527 1.00 43.62 168 SER A C 1
ATOM 1298 O O . SER A 1 168 ? 37.266 22.403 0.119 1.00 43.62 168 SER A O 1
ATOM 1300 N N . THR A 1 169 ? 37.274 23.733 -1.702 1.00 42.38 169 THR A N 1
ATOM 1301 C CA . THR A 1 169 ? 38.594 23.432 -2.256 1.00 42.38 169 THR A CA 1
ATOM 1302 C C . THR A 1 169 ? 39.683 23.418 -1.177 1.00 42.38 169 THR A C 1
ATOM 1304 O O . THR A 1 169 ? 40.028 24.464 -0.622 1.00 42.38 169 THR A O 1
ATOM 1307 N N . SER A 1 170 ? 40.256 22.240 -0.922 1.00 41.56 170 SER A N 1
ATOM 1308 C CA . SER A 1 170 ? 41.524 22.087 -0.211 1.00 41.56 170 SER A CA 1
ATOM 1309 C C . SER A 1 170 ? 42.643 21.948 -1.240 1.00 41.56 170 SER A C 1
ATOM 1311 O O . SER A 1 170 ? 42.754 20.947 -1.947 1.00 41.56 170 SER A O 1
ATOM 1313 N N . THR A 1 171 ? 43.436 23.007 -1.353 1.00 38.91 171 THR A N 1
ATOM 1314 C CA . THR A 1 171 ? 44.671 23.089 -2.131 1.00 38.91 171 THR A CA 1
ATOM 1315 C C . THR A 1 171 ? 45.683 22.064 -1.616 1.00 38.91 171 THR A C 1
ATOM 1317 O O . THR A 1 171 ? 46.226 22.229 -0.526 1.00 38.91 171 THR A O 1
ATOM 1320 N N . PHE A 1 172 ? 45.984 21.035 -2.409 1.00 35.16 172 PHE A N 1
ATOM 1321 C CA . PHE A 1 172 ? 47.136 20.163 -2.177 1.00 35.16 172 PHE A CA 1
ATOM 1322 C C . PHE A 1 172 ? 48.318 20.681 -3.006 1.00 35.16 172 PHE A C 1
ATOM 1324 O O . PHE A 1 172 ? 48.371 20.501 -4.222 1.00 35.16 172 PHE A O 1
ATOM 1331 N N . ALA A 1 173 ? 49.233 21.399 -2.352 1.00 43.34 173 ALA A N 1
ATOM 1332 C CA . ALA A 1 173 ? 50.526 21.771 -2.920 1.00 43.34 173 ALA A CA 1
ATOM 1333 C C . ALA A 1 173 ? 51.502 20.575 -2.845 1.00 43.34 173 ALA A C 1
ATOM 1335 O O . ALA A 1 173 ? 51.378 19.747 -1.939 1.00 43.34 173 ALA A O 1
ATOM 1336 N N . PRO A 1 174 ? 52.464 20.462 -3.779 1.00 45.25 174 PRO A N 1
ATOM 1337 C CA . PRO A 1 174 ? 53.320 19.293 -3.910 1.00 45.25 174 PRO A CA 1
ATOM 1338 C C . PRO A 1 174 ? 54.441 19.347 -2.871 1.00 45.25 174 PRO A C 1
ATOM 1340 O O . PRO A 1 174 ? 55.076 20.388 -2.709 1.00 45.25 174 PRO A O 1
ATOM 1343 N N . ASN A 1 175 ? 54.718 18.227 -2.202 1.00 38.38 175 ASN A N 1
ATOM 1344 C CA . ASN A 1 175 ? 55.935 18.095 -1.411 1.00 38.38 175 ASN A CA 1
ATOM 1345 C C . ASN A 1 175 ? 56.927 17.212 -2.171 1.00 38.38 175 ASN A C 1
ATOM 1347 O O . ASN A 1 175 ? 56.682 16.026 -2.389 1.00 38.38 175 ASN A O 1
ATOM 1351 N N . GLN A 1 176 ? 58.006 17.846 -2.625 1.00 41.25 176 GLN A N 1
ATOM 1352 C CA . GLN A 1 176 ? 59.192 17.208 -3.177 1.00 41.25 176 GLN A CA 1
ATOM 1353 C C . GLN A 1 176 ? 60.054 16.682 -2.028 1.00 41.25 176 GLN A C 1
ATOM 1355 O O . GLN A 1 176 ? 60.409 17.448 -1.137 1.00 41.25 176 GLN A O 1
ATOM 1360 N N . THR A 1 177 ? 60.446 15.416 -2.117 1.00 47.16 177 THR A N 1
ATOM 1361 C CA . THR A 1 177 ? 61.692 14.875 -1.559 1.00 47.16 177 THR A CA 1
ATOM 1362 C C . THR A 1 177 ? 62.145 13.741 -2.486 1.00 47.16 177 THR A C 1
ATOM 1364 O O . THR A 1 177 ? 61.614 12.637 -2.419 1.00 47.16 177 THR A O 1
ATOM 1367 N N . GLU A 1 178 ? 63.002 14.074 -3.459 1.00 47.09 178 GLU A N 1
ATOM 1368 C CA . GLU A 1 178 ? 64.415 13.631 -3.532 1.00 47.09 178 GLU A CA 1
ATOM 1369 C C . GLU A 1 178 ? 64.836 12.589 -2.455 1.00 47.09 178 GLU A C 1
ATOM 1371 O O . GLU A 1 178 ? 64.492 12.789 -1.294 1.00 47.09 178 GLU A O 1
ATOM 1376 N N . ILE A 1 179 ? 65.581 11.486 -2.642 1.00 43.44 179 ILE A N 1
ATOM 1377 C CA . ILE A 1 179 ? 66.538 10.866 -3.604 1.00 43.44 179 ILE A CA 1
ATOM 1378 C C . ILE A 1 179 ? 66.476 9.345 -3.212 1.00 43.44 179 ILE A C 1
ATOM 1380 O O . ILE A 1 179 ? 66.086 9.035 -2.087 1.00 43.44 179 ILE A O 1
ATOM 1384 N N . GLU A 1 180 ? 66.636 8.336 -4.070 1.00 48.62 180 GLU A N 1
ATOM 1385 C CA . GLU A 1 180 ? 67.917 7.682 -4.391 1.00 48.62 180 GLU A CA 1
ATOM 1386 C C . GLU A 1 180 ? 67.692 6.587 -5.439 1.00 48.62 180 GLU A C 1
ATOM 1388 O O . GLU A 1 180 ? 66.742 5.803 -5.365 1.00 48.62 180 GLU A O 1
ATOM 1393 N N . ASP A 1 181 ? 68.592 6.611 -6.416 1.00 50.50 181 ASP A N 1
ATOM 1394 C CA . ASP A 1 181 ? 68.890 5.595 -7.411 1.00 50.50 181 ASP A CA 1
ATOM 1395 C C . ASP A 1 181 ? 69.054 4.201 -6.784 1.00 50.50 181 ASP A C 1
ATOM 1397 O O . ASP A 1 181 ? 69.625 4.091 -5.707 1.00 50.50 181 ASP A O 1
ATOM 1401 N N . GLU A 1 182 ? 68.644 3.145 -7.489 1.00 57.91 182 GLU A N 1
ATOM 1402 C CA . GLU A 1 182 ? 69.528 2.000 -7.743 1.00 57.91 182 GLU A CA 1
ATOM 1403 C C . GLU A 1 182 ? 69.079 1.281 -9.021 1.00 57.91 182 GLU A C 1
ATOM 1405 O O . GLU A 1 182 ? 67.965 0.761 -9.145 1.00 57.91 182 GLU A O 1
ATOM 1410 N N . ASP A 1 183 ? 69.993 1.335 -9.985 1.00 52.69 183 ASP A N 1
ATOM 1411 C CA . ASP A 1 183 ? 70.089 0.506 -11.171 1.00 52.69 183 ASP A CA 1
ATOM 1412 C C . ASP A 1 183 ? 70.226 -0.991 -10.830 1.00 52.69 183 ASP A C 1
ATOM 1414 O O . ASP A 1 183 ? 70.652 -1.375 -9.745 1.00 52.69 183 ASP A O 1
ATOM 1418 N N . ASP A 1 184 ? 69.971 -1.808 -11.855 1.00 54.38 184 ASP A N 1
ATOM 1419 C CA . ASP A 1 184 ? 70.410 -3.196 -12.023 1.00 54.38 184 ASP A CA 1
ATOM 1420 C C . ASP A 1 184 ? 69.775 -4.287 -11.133 1.00 54.38 184 ASP A C 1
ATOM 1422 O O . ASP A 1 184 ? 69.988 -4.391 -9.930 1.00 54.38 184 ASP A O 1
ATOM 1426 N N . ILE A 1 185 ? 69.097 -5.244 -11.783 1.00 50.69 185 ILE A N 1
ATOM 1427 C CA . ILE A 1 185 ? 69.632 -6.605 -11.995 1.00 50.69 185 ILE A CA 1
ATOM 1428 C C . ILE A 1 185 ? 68.613 -7.457 -12.786 1.00 50.69 185 ILE A C 1
ATOM 1430 O O . ILE A 1 185 ? 67.510 -7.726 -12.317 1.00 50.69 185 ILE A O 1
ATOM 1434 N N . CYS A 1 186 ? 69.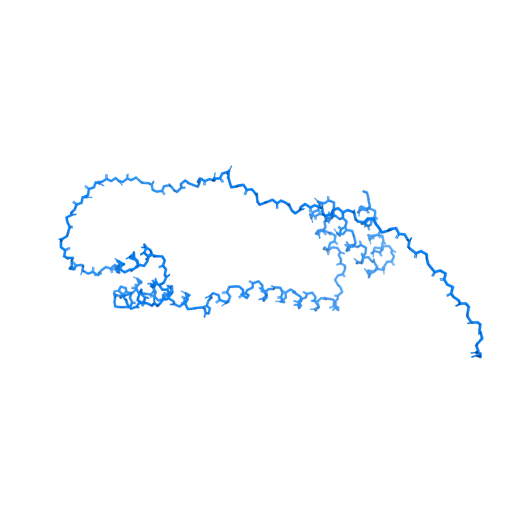093 -7.903 -13.956 1.00 52.34 186 CYS A N 1
ATOM 1435 C CA . CYS A 1 186 ? 68.765 -9.097 -14.762 1.00 52.34 186 CYS A CA 1
ATOM 1436 C C . CYS A 1 186 ? 67.354 -9.325 -15.332 1.00 52.34 186 CYS A C 1
ATOM 1438 O O . CYS A 1 186 ? 66.434 -9.722 -14.586 1.00 52.34 186 CYS A O 1
#

Radius of gyration: 33.32 Å; chains: 1; bounding box: 98×41×77 Å

Secondary structure (DSSP, 8-state):
-HHHHHHHHHHHHHHTS--HHHHHHHHHHHHHHHHHTT-HHHHHHHHHTS---HHHHHHHHHHHHHHHHHHHHHHHHHHTSHHHHHHHHHHHHHHHT-HHHHHHHTTSHHHHTS-HHHHHHHHT---TT--------------------------TTPPPPPP-----------------------

Foldseek 3Di:
DVLVVLLVVLVCCVPVVVNLVVSLVSLCVSLVVCVVVVNNVSSVVSNVSRPDDPVCVVVVVVVVVVVVCVVCVVVVVCCPDPVVVLVVQCVVCQVVQPFPSQQVSLPDPVNCPPDPVSNVVSNVDGHPPPDDPDPDDDDDDDDDPDDPPPPPDPPPDDDDDDDPDDDDDDDDDDDDDDDDDDDDDD

pLDDT: mean 74.02, std 20.74, range [31.78, 96.94]

InterPro domains:
  IPR011990 Tetratricopeptide-like helical domain superfamily [G3DSA:1.25.40.10] (1-76)
  IPR011990 Tetratricopeptide-like helical domain superfamily [G3DSA:1.25.40.10] (77-128)